Protein AF-A0A9W9KIM1-F1 (afdb_monomer)

Sequence (348 aa):
MFIWSLCKTERDKNPKSALEMIQFLCDGSPALRLVFYLLGKWRILEALDPALKSHQKVVIAVSSPTSAWFIELILRRALIGVESFHSALSGLSHEQRAQVTREFNDPGISRAAESQLAGRALRITSKWPLTILRCNVPDSHYAFRVWRQSTKASLQLAVNARGENIRELLLRELNKLQSRVDACYRSSEGQKILQEIHNFERRTRAEFAKLTDGRRKRQRLDSPKPASTNLAPRSKPKKFNIESSEGHVDEERNRCEDPDYTPENDHNEDEDSEQELEDSEEEDDEDRDDVDAFIGQMAFGDKMPWQLFVAEEQPSDQKREKMSLLTPDRKWEEKDLDTQEGRPNFFI

Structure (mmCIF, N/CA/C/O backbone):
data_AF-A0A9W9KIM1-F1
#
_entry.id   AF-A0A9W9KIM1-F1
#
loop_
_atom_site.group_PDB
_atom_site.id
_atom_site.type_symbol
_atom_site.label_atom_id
_atom_site.label_alt_id
_atom_site.label_comp_id
_atom_site.label_asym_id
_atom_site.label_entity_id
_atom_site.label_seq_id
_atom_site.pdbx_PDB_ins_code
_atom_site.Cartn_x
_atom_site.Cartn_y
_atom_site.Cartn_z
_atom_site.occupancy
_atom_site.B_iso_or_equiv
_atom_site.auth_seq_id
_atom_site.auth_comp_id
_atom_site.auth_asym_id
_atom_site.auth_atom_id
_atom_site.pdbx_PDB_model_num
ATOM 1 N N . MET A 1 1 ? -23.590 18.075 10.410 1.00 61.78 1 MET A N 1
ATOM 2 C CA . MET A 1 1 ? -24.676 18.233 9.419 1.00 61.78 1 MET A CA 1
ATOM 3 C C . MET A 1 1 ? -24.176 18.430 7.990 1.00 61.78 1 MET A C 1
ATOM 5 O O . MET A 1 1 ? -24.825 17.906 7.104 1.00 61.78 1 MET A O 1
ATOM 9 N N . PHE A 1 2 ? -23.038 19.097 7.749 1.00 79.81 2 PHE A N 1
ATOM 10 C CA . PHE A 1 2 ? -22.537 19.382 6.390 1.00 79.81 2 PHE A CA 1
ATOM 11 C C . PHE A 1 2 ? -22.409 18.160 5.452 1.00 79.81 2 PHE A C 1
ATOM 13 O O . PHE A 1 2 ? -2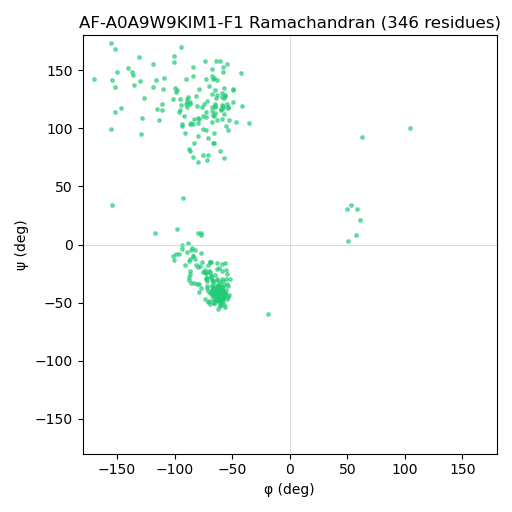2.848 18.212 4.311 1.00 79.81 2 PHE A O 1
ATOM 20 N N . ILE A 1 3 ? -21.881 17.028 5.928 1.00 77.62 3 ILE A N 1
ATOM 21 C CA . ILE A 1 3 ? -21.731 15.830 5.077 1.00 77.62 3 ILE A CA 1
ATOM 22 C C . ILE A 1 3 ? -23.077 15.217 4.707 1.00 77.62 3 ILE A C 1
ATOM 24 O O . ILE A 1 3 ? -23.282 14.859 3.556 1.00 77.62 3 ILE A O 1
ATOM 28 N N . TRP A 1 4 ? -24.026 15.161 5.646 1.00 83.50 4 TRP A N 1
ATOM 29 C CA . TRP A 1 4 ? -25.374 14.695 5.328 1.00 83.50 4 TRP A CA 1
ATOM 30 C C . TRP A 1 4 ? -26.015 15.558 4.237 1.00 83.50 4 TRP A C 1
ATOM 32 O O . TRP A 1 4 ? -26.575 15.021 3.292 1.00 83.50 4 TRP A O 1
ATOM 42 N N . SER A 1 5 ? -25.866 16.886 4.300 1.00 86.25 5 SER A N 1
ATOM 43 C CA . SER A 1 5 ? -26.389 17.757 3.241 1.00 86.25 5 SER A CA 1
ATOM 44 C C . SER A 1 5 ? -25.712 17.565 1.882 1.00 86.25 5 SER A C 1
ATOM 46 O O . SER A 1 5 ? -26.360 17.836 0.879 1.00 86.25 5 SER A O 1
ATOM 48 N N . LEU A 1 6 ? -24.455 17.109 1.845 1.00 84.75 6 LEU A N 1
ATOM 49 C CA . LEU A 1 6 ? -23.739 16.825 0.598 1.00 84.75 6 LEU A CA 1
ATOM 50 C C . LEU A 1 6 ? -24.100 15.461 0.001 1.00 84.75 6 LEU A C 1
ATOM 52 O O . LEU A 1 6 ? -24.104 15.319 -1.215 1.00 84.75 6 LEU A O 1
ATOM 56 N N . CYS A 1 7 ? -24.367 14.462 0.844 1.00 83.19 7 CYS A N 1
ATOM 57 C CA . CYS A 1 7 ? -24.551 13.077 0.406 1.00 83.19 7 CYS A CA 1
ATOM 58 C C . CYS A 1 7 ? -26.019 12.645 0.308 1.00 83.19 7 CYS A C 1
ATOM 60 O O . CYS A 1 7 ? -26.288 11.576 -0.231 1.00 83.19 7 CYS A O 1
ATOM 62 N N . LYS A 1 8 ? -26.962 13.416 0.861 1.00 88.94 8 LYS A N 1
ATOM 63 C CA . LYS A 1 8 ? -28.382 13.052 0.839 1.00 88.94 8 LYS A CA 1
ATOM 64 C C . LYS A 1 8 ? -28.960 13.098 -0.573 1.00 88.94 8 LYS A C 1
ATOM 66 O O . LYS A 1 8 ? -28.677 14.000 -1.359 1.00 88.94 8 LYS A O 1
ATOM 71 N N . THR A 1 9 ? -29.871 12.181 -0.829 1.00 89.25 9 THR A N 1
ATOM 72 C CA . THR A 1 9 ? -30.836 12.229 -1.921 1.00 89.25 9 THR A CA 1
ATOM 73 C C . THR A 1 9 ? -32.157 12.823 -1.428 1.00 89.25 9 THR A C 1
ATOM 75 O O . THR A 1 9 ? -32.380 12.999 -0.228 1.00 89.25 9 THR A O 1
ATOM 78 N N . GLU A 1 10 ? -33.077 13.118 -2.346 1.00 92.06 10 GLU A N 1
ATOM 79 C CA . GLU A 1 10 ? -34.422 13.605 -2.000 1.00 92.06 10 GLU A CA 1
ATOM 80 C C . GLU A 1 10 ? -35.237 12.600 -1.169 1.00 92.06 10 GLU A C 1
ATOM 82 O O . GLU A 1 10 ? -36.186 12.980 -0.485 1.00 92.06 10 GLU A O 1
ATOM 87 N N . ARG A 1 11 ? -34.860 11.315 -1.207 1.00 91.44 11 ARG A N 1
ATOM 88 C CA . ARG A 1 11 ? -35.546 10.230 -0.492 1.00 91.44 11 ARG A CA 1
ATOM 89 C C . ARG A 1 11 ? -35.041 10.046 0.938 1.00 91.44 11 ARG A C 1
ATOM 91 O O . ARG A 1 11 ? -35.704 9.379 1.734 1.00 91.44 11 ARG A O 1
ATOM 98 N N . ASP A 1 12 ? -33.899 10.638 1.277 1.00 90.81 12 ASP A N 1
ATOM 99 C CA . ASP A 1 12 ? -33.251 10.398 2.559 1.00 90.81 12 ASP A CA 1
ATOM 100 C C . ASP A 1 12 ? -33.870 11.235 3.675 1.00 90.81 12 ASP A C 1
ATOM 102 O O . ASP A 1 12 ? -33.984 12.464 3.612 1.00 90.81 12 ASP A O 1
ATOM 106 N N . LYS A 1 13 ? -34.249 10.552 4.756 1.00 92.56 13 LYS A N 1
ATOM 107 C CA . LYS A 1 13 ? -34.741 11.205 5.968 1.00 92.56 13 LYS A CA 1
ATOM 108 C C . LYS A 1 13 ? -33.575 11.868 6.695 1.00 92.56 13 LYS A C 1
ATOM 110 O O . LYS A 1 13 ? -32.475 11.327 6.760 1.00 92.56 13 LYS A O 1
ATOM 115 N N . ASN A 1 14 ? -33.830 13.039 7.275 1.00 92.50 14 ASN A N 1
ATOM 116 C CA . ASN A 1 14 ? -32.839 13.717 8.104 1.00 92.50 14 ASN A CA 1
ATOM 117 C C . ASN A 1 14 ? -32.553 12.874 9.361 1.00 92.50 14 ASN A C 1
ATOM 119 O O . ASN A 1 14 ? -33.497 12.638 10.124 1.00 92.50 14 ASN A O 1
ATOM 123 N N . PRO A 1 15 ? -31.306 12.418 9.584 1.00 91.38 15 PRO A N 1
ATOM 124 C CA . PRO A 1 15 ? -30.963 11.598 10.735 1.00 91.38 15 PRO A CA 1
ATOM 125 C C . PRO A 1 15 ? -31.166 12.397 12.022 1.00 91.38 15 PRO A C 1
ATOM 127 O O . PRO A 1 15 ? -30.629 13.492 12.199 1.00 91.38 15 PRO A O 1
ATOM 130 N N . LYS A 1 16 ? -31.950 11.833 12.936 1.00 93.75 16 LYS A N 1
ATOM 131 C CA . LYS A 1 16 ? -32.294 12.416 14.237 1.00 93.75 16 LYS A CA 1
ATOM 132 C C . LYS A 1 16 ? -31.321 12.006 15.336 1.00 93.75 16 LYS A C 1
ATOM 134 O O . LYS A 1 16 ? -31.279 12.649 16.381 1.00 93.75 16 LYS A O 1
ATOM 139 N N . SER A 1 17 ? -30.543 10.948 15.114 1.00 89.25 17 SER A N 1
ATOM 140 C CA . SER A 1 17 ? -29.580 10.416 16.077 1.00 89.25 17 SER A CA 1
ATOM 141 C C . SER A 1 17 ? -28.200 10.191 15.451 1.00 89.25 17 SER A C 1
ATOM 143 O O . SER A 1 17 ? -28.050 10.107 14.231 1.00 89.25 17 SER A O 1
ATOM 145 N N . ALA A 1 18 ? -27.169 10.081 16.295 1.00 82.88 18 ALA A N 1
ATOM 146 C CA . ALA A 1 18 ? -25.822 9.719 15.847 1.00 82.88 18 ALA A CA 1
ATOM 147 C C . ALA A 1 18 ? -25.794 8.323 15.205 1.00 82.88 18 ALA A C 1
ATOM 149 O O . ALA A 1 18 ? -25.071 8.115 14.236 1.00 82.88 18 ALA A O 1
ATOM 150 N N . LEU A 1 19 ? -26.622 7.399 15.704 1.00 86.12 19 LEU A N 1
ATOM 151 C CA . LEU A 1 19 ? -26.767 6.063 15.137 1.00 86.12 19 LEU A CA 1
ATOM 152 C C . LEU A 1 19 ? -27.357 6.117 13.725 1.00 86.12 19 LEU A C 1
ATOM 154 O O . LEU A 1 19 ? -26.776 5.534 12.819 1.00 86.12 19 LEU A O 1
ATOM 158 N N . GLU A 1 20 ? -28.446 6.866 13.524 1.00 90.44 20 GLU A N 1
ATOM 159 C CA . GLU A 1 20 ? -29.045 7.064 12.194 1.00 90.44 20 GLU A CA 1
ATOM 160 C C . GLU A 1 20 ? -28.059 7.733 11.227 1.00 90.44 20 GLU A C 1
ATOM 162 O O . GLU A 1 20 ? -27.994 7.375 10.056 1.00 90.44 20 GLU A O 1
ATOM 167 N N . MET A 1 21 ? -27.245 8.673 11.717 1.00 87.56 21 MET A N 1
ATOM 168 C CA . MET A 1 21 ? -26.191 9.301 10.918 1.00 87.56 21 MET A CA 1
ATOM 169 C C . MET A 1 21 ? -25.100 8.297 10.519 1.00 87.56 21 MET A C 1
ATOM 171 O O . MET A 1 21 ? -24.662 8.297 9.374 1.00 87.56 21 MET A O 1
ATOM 175 N N . ILE A 1 22 ? -24.648 7.445 11.444 1.00 86.94 22 ILE A N 1
ATOM 176 C CA . ILE A 1 22 ? -23.647 6.409 11.152 1.00 86.94 22 ILE A CA 1
ATOM 177 C C . ILE A 1 22 ? -24.216 5.384 10.171 1.00 86.94 22 ILE A C 1
ATOM 179 O O . ILE A 1 22 ? -23.523 5.038 9.220 1.00 86.94 22 ILE A O 1
ATOM 183 N N . GLN A 1 23 ? -25.462 4.943 10.363 1.00 89.56 23 GLN A N 1
ATOM 184 C CA . GLN A 1 23 ? -26.161 4.041 9.443 1.00 89.56 23 GLN A CA 1
ATOM 185 C C . GLN A 1 23 ? -26.200 4.635 8.037 1.00 89.56 23 GLN A C 1
ATOM 187 O O . GLN A 1 23 ? -25.653 4.036 7.119 1.00 89.56 23 GLN A O 1
ATOM 192 N N . PHE A 1 24 ? -26.687 5.872 7.902 1.00 89.75 24 PHE A N 1
ATOM 193 C CA . PHE A 1 24 ? -26.716 6.585 6.627 1.00 89.75 24 PHE A CA 1
ATOM 194 C C . PHE A 1 24 ? -25.334 6.648 5.950 1.00 89.75 24 PHE A C 1
ATOM 196 O O . PHE A 1 24 ? -25.199 6.370 4.761 1.00 89.75 24 PHE A O 1
ATOM 203 N N . LEU A 1 25 ? -24.282 6.973 6.709 1.00 86.69 25 LEU A N 1
ATOM 204 C CA . LEU A 1 25 ? -22.920 7.087 6.171 1.00 86.69 25 LEU A CA 1
ATOM 205 C C . LEU A 1 25 ? -22.289 5.720 5.842 1.00 86.69 25 LEU A C 1
ATOM 207 O O . LEU A 1 25 ? -21.399 5.647 4.994 1.00 86.69 25 LEU A O 1
ATOM 211 N N . CYS A 1 26 ? -22.739 4.640 6.483 1.00 88.56 26 CYS A N 1
ATOM 212 C CA . CYS A 1 26 ? -22.269 3.278 6.227 1.00 88.56 26 CYS A CA 1
ATOM 213 C C . CYS A 1 26 ? -23.033 2.580 5.095 1.00 88.56 26 CYS A C 1
ATOM 215 O O . CYS A 1 26 ? -22.443 1.754 4.395 1.00 88.56 26 CYS A O 1
ATOM 217 N N . ASP A 1 27 ? -24.309 2.904 4.882 1.00 87.69 27 ASP A N 1
ATOM 218 C CA . ASP A 1 27 ? -25.151 2.255 3.869 1.00 87.69 27 ASP A CA 1
ATOM 219 C C . ASP A 1 27 ? -24.542 2.401 2.468 1.00 87.69 27 ASP A C 1
ATOM 221 O O . ASP A 1 27 ? -24.383 1.413 1.743 1.00 87.69 27 ASP A O 1
ATOM 225 N N . GLY A 1 28 ? -24.061 3.605 2.143 1.00 82.38 28 GLY A N 1
ATOM 226 C CA . GLY A 1 28 ? -23.389 3.902 0.876 1.00 82.38 28 GLY A CA 1
ATOM 227 C C . GLY A 1 28 ? -21.935 3.422 0.768 1.00 82.38 28 GLY A C 1
ATOM 228 O O . GLY A 1 28 ? -21.350 3.517 -0.307 1.00 82.38 28 GLY A O 1
ATOM 229 N N . SER A 1 29 ? -21.325 2.908 1.844 1.00 88.81 29 SER A N 1
ATOM 230 C CA . SER A 1 29 ? -19.897 2.555 1.868 1.00 88.81 29 SER A CA 1
ATOM 231 C C . SER A 1 29 ? -19.661 1.126 2.374 1.00 88.81 29 SER A C 1
ATOM 233 O O . SER A 1 29 ? -19.536 0.893 3.582 1.00 88.81 29 SER A O 1
ATOM 235 N N . PRO A 1 30 ? -19.535 0.140 1.463 1.00 87.62 30 PRO A N 1
ATOM 236 C CA . PRO A 1 30 ? -19.152 -1.228 1.818 1.00 87.62 30 PRO A CA 1
ATOM 237 C C . PRO A 1 30 ? -17.842 -1.292 2.616 1.00 87.62 30 PRO A C 1
ATOM 239 O O . PRO A 1 30 ? -17.712 -2.107 3.527 1.00 87.62 30 PRO A O 1
ATOM 242 N N . ALA A 1 31 ? -16.894 -0.392 2.327 1.00 88.88 31 ALA A N 1
ATOM 243 C CA . ALA A 1 31 ? -15.621 -0.308 3.036 1.00 88.88 31 ALA A CA 1
ATOM 244 C C . ALA A 1 31 ? -15.804 0.059 4.518 1.00 88.88 31 ALA A C 1
ATOM 246 O O . ALA A 1 31 ? -15.217 -0.586 5.383 1.00 88.88 31 ALA A O 1
ATOM 247 N N . LEU A 1 32 ? -16.654 1.042 4.836 1.00 91.81 32 LEU A N 1
ATOM 248 C CA . LEU A 1 32 ? -16.939 1.401 6.230 1.00 91.81 32 LEU A CA 1
ATOM 249 C C . LEU A 1 32 ? -17.675 0.287 6.970 1.00 91.81 32 LEU A C 1
ATOM 251 O O . LEU A 1 32 ? -17.326 -0.018 8.111 1.00 91.81 32 LEU A O 1
ATOM 255 N N . ARG A 1 33 ? -18.647 -0.364 6.318 1.00 91.75 33 ARG A N 1
ATOM 256 C CA . ARG A 1 33 ? -19.323 -1.539 6.889 1.00 91.75 33 ARG A CA 1
ATOM 257 C C . ARG A 1 33 ? -18.324 -2.636 7.235 1.00 91.75 33 ARG A C 1
ATOM 259 O O . ARG A 1 33 ? -18.394 -3.201 8.325 1.00 91.75 33 ARG A O 1
ATOM 266 N N . LEU A 1 34 ? -17.364 -2.888 6.347 1.00 91.25 34 LEU A N 1
ATOM 267 C CA . LEU A 1 34 ? -16.293 -3.844 6.590 1.00 91.25 34 LEU A CA 1
ATOM 268 C C . LEU A 1 34 ? -15.397 -3.417 7.759 1.00 91.25 34 LEU A C 1
ATOM 270 O O . LEU A 1 34 ? -15.108 -4.246 8.615 1.00 91.25 34 LEU A O 1
ATOM 274 N N . VAL A 1 35 ? -15.013 -2.139 7.850 1.00 93.50 35 VAL A N 1
ATOM 275 C CA . VAL A 1 35 ? -14.238 -1.614 8.989 1.00 93.50 35 VAL A CA 1
ATOM 276 C C . VAL A 1 35 ? -14.972 -1.862 10.307 1.00 93.50 35 VAL A C 1
ATOM 278 O O . VAL A 1 35 ? -14.397 -2.466 11.210 1.00 93.50 35 VAL A O 1
ATOM 281 N N . PHE A 1 36 ? -16.245 -1.476 10.423 1.00 93.25 36 PHE A N 1
ATOM 282 C CA . PHE A 1 36 ? -17.021 -1.704 11.648 1.00 93.25 36 PHE A CA 1
ATOM 283 C C . PHE A 1 36 ? -17.190 -3.191 11.971 1.00 93.25 36 PHE A C 1
ATOM 285 O O . PHE A 1 36 ? -17.017 -3.592 13.123 1.00 93.25 36 PHE A O 1
ATOM 292 N N . TYR A 1 37 ? -17.468 -4.017 10.959 1.00 92.75 37 TYR A N 1
ATOM 293 C CA . TYR A 1 37 ? -17.537 -5.466 11.124 1.00 92.75 37 TYR A CA 1
ATOM 294 C C . TYR A 1 37 ? -16.222 -6.036 11.664 1.00 92.75 37 TYR A C 1
ATOM 296 O O . TYR A 1 37 ? -16.243 -6.837 12.595 1.00 92.75 37 TYR A O 1
ATOM 304 N N . LEU A 1 38 ? -15.075 -5.608 11.129 1.00 92.44 38 LEU A N 1
ATOM 305 C CA . LEU A 1 38 ? -13.764 -6.061 11.586 1.00 92.44 38 LEU A CA 1
ATOM 306 C C . LEU A 1 38 ? -13.457 -5.580 13.007 1.00 92.44 38 LEU A C 1
ATOM 308 O O . LEU A 1 38 ? -13.006 -6.381 13.820 1.00 92.44 38 LEU A O 1
ATOM 312 N N . LEU A 1 39 ? -13.756 -4.323 13.340 1.00 91.81 39 LEU A N 1
ATOM 313 C CA . LEU A 1 39 ? -13.573 -3.804 14.699 1.00 91.81 39 LEU A CA 1
ATOM 314 C C . LEU A 1 39 ? -14.358 -4.626 15.734 1.00 91.81 39 LEU A C 1
ATOM 316 O O . LEU A 1 39 ? -13.817 -4.955 16.789 1.00 91.81 39 LEU A O 1
ATOM 320 N N . GLY A 1 40 ? -15.600 -5.003 15.412 1.00 91.12 40 GLY A N 1
ATOM 321 C CA . GLY A 1 40 ? -16.424 -5.865 16.262 1.00 91.12 40 GLY A CA 1
ATOM 322 C C . GLY A 1 40 ? -15.934 -7.313 16.302 1.00 91.12 40 GLY A C 1
ATOM 323 O O . GLY A 1 40 ? -15.735 -7.871 17.377 1.00 91.12 40 GLY A O 1
ATOM 324 N N . LYS A 1 41 ? -15.675 -7.920 15.136 1.00 90.69 41 LYS A N 1
ATOM 325 C CA . LYS A 1 41 ? -15.219 -9.315 15.015 1.00 90.69 41 LYS A CA 1
ATOM 326 C C . LYS A 1 41 ? -13.929 -9.573 15.787 1.00 90.69 41 LYS A C 1
ATOM 328 O O . LYS A 1 41 ? -13.789 -10.624 16.406 1.00 90.69 41 LYS A O 1
ATOM 333 N N . TRP A 1 42 ? -12.996 -8.627 15.731 1.00 87.56 42 TRP A N 1
ATOM 334 C CA . TRP A 1 42 ? -11.710 -8.732 16.409 1.00 87.56 42 TRP A CA 1
ATOM 335 C C . TRP A 1 42 ? -11.741 -8.200 17.834 1.00 87.56 42 TRP A C 1
ATOM 337 O O . TRP A 1 42 ? -10.717 -8.268 18.491 1.00 87.56 42 TRP A O 1
ATOM 347 N N . ARG A 1 43 ? -12.894 -7.735 18.337 1.00 88.25 43 ARG A N 1
ATOM 348 C CA . ARG A 1 43 ? -13.045 -7.248 19.717 1.00 88.25 43 ARG A CA 1
ATOM 349 C C . ARG A 1 43 ? -12.102 -6.089 20.046 1.00 88.25 43 ARG A C 1
ATOM 351 O O . ARG A 1 43 ? -11.719 -5.887 21.192 1.00 88.25 43 ARG A O 1
ATOM 358 N N . ILE A 1 44 ? -11.778 -5.279 19.037 1.00 85.75 44 ILE A N 1
ATOM 359 C CA . ILE A 1 44 ? -10.847 -4.145 19.149 1.00 85.75 44 ILE A CA 1
ATOM 360 C C . ILE A 1 44 ? -11.351 -3.112 20.161 1.00 85.75 44 ILE A C 1
ATOM 362 O O . ILE A 1 44 ? -10.566 -2.429 20.812 1.00 85.75 44 ILE A O 1
ATOM 366 N N . LEU A 1 45 ? -12.675 -2.990 20.266 1.00 85.75 45 LEU A N 1
ATOM 367 C CA . LEU A 1 45 ? -13.353 -2.035 21.138 1.00 85.75 45 LEU A CA 1
ATOM 368 C C . LEU A 1 45 ? -13.715 -2.623 22.512 1.00 85.75 45 LEU A C 1
ATOM 370 O O . LEU A 1 45 ? -14.265 -1.902 23.342 1.00 85.75 45 LEU A O 1
ATOM 374 N N . GLU A 1 46 ? -13.464 -3.914 22.753 1.00 84.69 46 GLU A N 1
ATOM 375 C CA . GLU A 1 46 ? -13.735 -4.524 24.056 1.00 84.69 46 GLU A CA 1
ATOM 376 C C . GLU A 1 46 ? -12.698 -4.077 25.097 1.00 84.69 46 GLU A C 1
ATOM 378 O O . GLU A 1 46 ? -11.592 -3.629 24.777 1.00 84.69 46 GLU A O 1
ATOM 383 N N . ALA A 1 47 ? -13.071 -4.178 26.376 1.00 80.75 47 ALA A N 1
ATOM 384 C CA . ALA A 1 47 ? -12.151 -3.901 27.468 1.00 80.75 47 ALA A CA 1
ATOM 385 C C . ALA A 1 47 ? -10.918 -4.811 27.373 1.00 80.75 47 ALA A C 1
ATOM 387 O O . ALA A 1 47 ? -10.998 -5.949 26.911 1.00 80.75 47 ALA A O 1
ATOM 388 N N . LEU A 1 48 ? -9.777 -4.295 27.830 1.00 76.31 48 LEU A N 1
ATOM 389 C CA . LEU A 1 48 ? -8.513 -5.013 27.785 1.00 76.31 48 LEU A CA 1
ATOM 390 C C . LEU A 1 48 ? -8.638 -6.382 28.461 1.00 76.31 48 LEU A C 1
ATOM 392 O O . LEU A 1 48 ? -8.911 -6.452 29.659 1.00 76.31 48 LEU A O 1
ATOM 396 N N . ASP A 1 49 ? -8.375 -7.452 27.710 1.00 77.69 49 ASP A N 1
ATOM 397 C CA . ASP A 1 49 ? -8.219 -8.776 28.299 1.00 77.69 49 ASP A CA 1
ATOM 398 C C . ASP A 1 49 ? -6.971 -8.762 29.206 1.00 77.69 49 ASP A C 1
ATOM 400 O O . ASP A 1 49 ? -5.855 -8.531 28.713 1.00 77.69 49 ASP A O 1
ATOM 404 N N . PRO A 1 50 ? -7.113 -9.003 30.524 1.00 79.38 50 PRO A N 1
ATOM 405 C CA . PRO A 1 50 ? -5.986 -9.008 31.452 1.00 79.38 50 PRO A CA 1
ATOM 406 C C . PRO A 1 50 ? -4.904 -10.034 31.077 1.00 79.38 50 PRO A C 1
ATOM 408 O O . PRO A 1 50 ? -3.742 -9.849 31.449 1.00 79.38 50 PRO A O 1
ATOM 411 N N . ALA A 1 51 ? -5.239 -11.077 30.310 1.00 77.75 51 ALA A N 1
ATOM 412 C CA . ALA A 1 51 ? -4.270 -12.048 29.810 1.00 77.75 51 ALA A CA 1
ATOM 413 C C . ALA A 1 51 ? -3.360 -11.472 28.708 1.00 77.75 51 ALA A C 1
ATOM 415 O O . ALA A 1 51 ? -2.168 -11.786 28.664 1.00 77.75 51 ALA A O 1
ATOM 416 N N . LEU A 1 52 ? -3.892 -10.601 27.843 1.00 67.06 52 LEU A N 1
ATOM 417 C CA . LEU A 1 52 ? -3.175 -10.049 26.688 1.00 67.06 52 LEU A CA 1
ATOM 418 C C . LEU A 1 52 ? -2.295 -8.840 27.032 1.00 67.06 52 LEU A C 1
ATOM 420 O O . LEU A 1 52 ? -1.491 -8.431 26.199 1.00 67.06 52 LEU A O 1
ATOM 424 N N . LYS A 1 53 ? -2.401 -8.275 28.247 1.00 69.25 53 LYS A N 1
ATOM 425 C CA . LYS A 1 53 ? -1.558 -7.182 28.797 1.00 69.25 53 LYS A CA 1
ATOM 426 C C . LYS A 1 53 ? -1.389 -5.927 27.916 1.00 69.25 53 LYS A C 1
ATOM 428 O O . LYS A 1 53 ? -0.641 -5.028 28.288 1.00 69.25 53 LYS A O 1
ATOM 433 N N . SER A 1 54 ? -2.031 -5.850 26.754 1.00 66.12 54 SER A N 1
ATOM 434 C CA . SER A 1 54 ? -1.918 -4.758 25.791 1.00 66.12 54 SER A CA 1
ATOM 435 C C . SER A 1 54 ? -3.179 -4.651 24.940 1.00 66.12 54 SER A C 1
ATOM 437 O O . SER A 1 54 ? -3.789 -5.659 24.576 1.00 66.12 54 SER A O 1
ATOM 439 N N . HIS A 1 55 ? -3.586 -3.415 24.654 1.00 66.75 55 HIS A N 1
ATOM 440 C CA . HIS A 1 55 ? -4.728 -3.144 23.789 1.00 66.75 55 HIS A CA 1
ATOM 441 C C . HIS A 1 55 ? -4.426 -3.585 22.358 1.00 66.75 55 HIS A C 1
ATOM 443 O O . HIS A 1 55 ? -3.310 -3.410 21.861 1.00 66.75 55 HIS A O 1
ATOM 449 N N . GLN A 1 56 ? -5.439 -4.122 21.682 1.00 76.44 56 GLN A N 1
ATOM 450 C CA . GLN A 1 56 ? -5.332 -4.443 20.268 1.00 76.44 56 GLN A CA 1
ATOM 451 C C . GLN A 1 56 ? -5.326 -3.147 19.458 1.00 76.44 56 GLN A C 1
ATOM 453 O O . GLN A 1 56 ? -6.218 -2.307 19.570 1.00 76.44 56 GLN A O 1
ATOM 458 N N . LYS A 1 57 ? -4.270 -2.972 18.665 1.00 81.56 57 LYS A N 1
ATOM 459 C CA . LYS A 1 57 ? -4.047 -1.783 17.845 1.00 81.56 57 LYS A CA 1
ATOM 460 C C . LYS A 1 57 ? -4.510 -2.090 16.424 1.00 81.56 57 LYS A C 1
ATOM 462 O O . LYS A 1 57 ? -4.149 -3.134 15.883 1.00 81.56 57 LYS A O 1
ATOM 467 N N . VAL A 1 58 ? -5.277 -1.190 15.813 1.00 87.38 58 VAL A N 1
ATOM 468 C CA . VAL A 1 58 ? -5.703 -1.320 14.412 1.00 87.38 58 VAL A CA 1
ATOM 469 C C . VAL A 1 58 ? -5.120 -0.195 13.585 1.00 87.38 58 VAL A C 1
ATOM 471 O O . VAL A 1 58 ? -5.028 0.948 14.029 1.00 87.38 58 VAL A O 1
ATOM 474 N N . VAL A 1 59 ? -4.733 -0.560 12.371 1.00 89.06 59 VAL A N 1
ATOM 475 C CA . VAL A 1 59 ? -4.196 0.327 11.350 1.00 89.06 59 VAL A CA 1
ATOM 476 C C . VAL A 1 59 ? -5.038 0.116 10.107 1.00 89.06 59 VAL A C 1
ATOM 478 O O . VAL A 1 59 ? -5.232 -1.030 9.694 1.00 89.06 59 VAL A O 1
ATOM 481 N N . ILE A 1 60 ? -5.593 1.196 9.563 1.00 90.50 60 ILE A N 1
ATOM 482 C CA . ILE A 1 60 ? -6.489 1.139 8.408 1.00 90.50 60 ILE A CA 1
ATOM 483 C C . ILE A 1 60 ? -5.803 1.819 7.233 1.00 90.50 60 ILE A C 1
ATOM 485 O O . ILE A 1 60 ? -5.747 3.048 7.178 1.00 90.50 60 ILE A O 1
ATOM 489 N N . ALA A 1 61 ? -5.369 0.991 6.284 1.00 88.44 61 ALA A N 1
ATOM 490 C CA . ALA A 1 61 ? -4.666 1.445 5.097 1.00 88.44 61 ALA A CA 1
ATOM 491 C C . ALA A 1 61 ? -5.621 1.788 3.983 1.00 88.44 61 ALA A C 1
ATOM 493 O O . ALA A 1 61 ? -6.449 0.969 3.581 1.00 88.44 61 ALA A O 1
ATOM 494 N N . VAL A 1 62 ? -5.470 2.997 3.459 1.00 89.56 62 VAL A N 1
ATOM 495 C CA . VAL A 1 62 ? -6.255 3.489 2.335 1.00 89.56 62 VAL A CA 1
ATOM 496 C C . VAL A 1 62 ? -5.361 4.219 1.351 1.00 89.56 62 VAL A C 1
ATOM 498 O O . VAL A 1 62 ? -4.374 4.846 1.719 1.00 89.56 62 VAL A O 1
ATOM 501 N N . SER A 1 63 ? -5.723 4.139 0.074 1.00 84.38 63 SER A N 1
ATOM 502 C CA . SER A 1 63 ? -4.928 4.686 -1.025 1.00 84.38 63 SER A CA 1
ATOM 503 C C . SER A 1 63 ? -5.020 6.204 -1.167 1.00 84.38 63 SER A C 1
ATOM 505 O O . SER A 1 63 ? -4.214 6.781 -1.888 1.00 84.38 63 SER A O 1
ATOM 507 N N . SER A 1 64 ? -6.003 6.855 -0.532 1.00 86.62 64 SER A N 1
ATOM 508 C CA . SER A 1 64 ? -6.211 8.296 -0.669 1.00 86.62 64 SER A CA 1
ATOM 509 C C . SER A 1 64 ? -6.347 9.000 0.689 1.00 86.62 64 SER A C 1
ATOM 511 O O . SER A 1 64 ? -7.036 8.487 1.581 1.00 86.62 64 SER A O 1
ATOM 513 N N . PRO A 1 65 ? -5.765 10.205 0.848 1.00 88.12 65 PRO A N 1
ATOM 514 C CA . PRO A 1 65 ? -5.942 11.017 2.053 1.00 88.12 65 PRO A CA 1
ATOM 515 C C . PRO A 1 65 ? -7.412 11.350 2.336 1.00 88.12 65 PRO A C 1
ATOM 517 O O . PRO A 1 65 ? -7.842 11.329 3.486 1.00 88.12 65 PRO A O 1
ATOM 520 N N . THR A 1 66 ? -8.208 11.591 1.290 1.00 88.25 66 THR A N 1
ATOM 521 C CA . THR A 1 66 ? -9.643 11.884 1.414 1.00 88.25 66 THR A CA 1
ATOM 522 C C . THR A 1 66 ? -10.403 10.719 2.041 1.00 88.25 66 THR A C 1
ATOM 524 O O . THR A 1 66 ? -11.225 10.928 2.933 1.00 88.25 66 THR A O 1
ATOM 527 N N . SER A 1 67 ? -10.105 9.482 1.629 1.00 89.31 67 SER A N 1
ATOM 528 C CA . SER A 1 67 ? -10.687 8.285 2.242 1.00 89.31 67 SER A CA 1
ATOM 529 C C . SER A 1 67 ? -10.261 8.139 3.703 1.00 89.31 67 SER A C 1
ATOM 531 O O . SER A 1 67 ? -11.104 7.819 4.539 1.00 89.31 67 SER A O 1
ATOM 533 N N . ALA A 1 68 ? -8.989 8.409 4.027 1.00 90.81 68 ALA A N 1
ATOM 534 C CA . ALA A 1 68 ? -8.480 8.328 5.400 1.00 90.81 68 ALA A CA 1
ATOM 535 C C . ALA A 1 68 ? -9.205 9.319 6.314 1.00 90.81 68 ALA A C 1
ATOM 537 O O . ALA A 1 68 ? -9.727 8.937 7.360 1.00 90.81 68 ALA A O 1
ATOM 538 N N . TRP A 1 69 ? -9.303 10.573 5.871 1.00 90.12 69 TRP A N 1
ATOM 539 C CA . TRP A 1 69 ? -10.017 11.632 6.575 1.00 90.12 69 TRP A CA 1
ATOM 540 C C . TRP A 1 69 ? -11.503 11.307 6.753 1.00 90.12 69 TRP A C 1
ATOM 542 O O . TRP A 1 69 ? -12.062 11.498 7.834 1.00 90.12 69 TRP A O 1
ATOM 552 N N . PHE A 1 70 ? -12.152 10.776 5.713 1.00 90.38 70 PHE A N 1
ATOM 553 C CA . PHE A 1 70 ? -13.555 10.385 5.791 1.00 90.38 70 PHE A CA 1
ATOM 554 C C . PHE A 1 70 ? -13.767 9.270 6.822 1.00 90.38 70 PHE A C 1
ATOM 556 O O . PHE A 1 70 ? -14.618 9.408 7.698 1.00 90.38 70 PHE A O 1
ATOM 563 N N . ILE A 1 71 ? -12.958 8.206 6.787 1.00 92.56 71 ILE A N 1
ATOM 564 C CA . ILE A 1 71 ? -13.016 7.115 7.772 1.00 92.56 71 ILE A CA 1
ATOM 565 C C . ILE A 1 71 ? -12.758 7.642 9.186 1.00 92.56 71 ILE A C 1
ATOM 567 O O . ILE A 1 71 ? -13.520 7.323 10.101 1.00 92.56 71 ILE A O 1
ATOM 571 N N . GLU A 1 72 ? -11.730 8.478 9.364 1.00 91.62 72 GLU A N 1
ATOM 572 C CA . GLU A 1 72 ? -11.404 9.108 10.645 1.00 91.62 72 GLU A CA 1
ATOM 573 C C . GLU A 1 72 ? -12.613 9.852 11.215 1.00 91.62 72 GLU A C 1
ATOM 575 O O . GLU A 1 72 ? -12.980 9.685 12.380 1.00 91.62 72 GLU A O 1
ATOM 580 N N . LEU A 1 73 ? -13.271 10.645 10.374 1.00 89.81 73 LEU A N 1
ATOM 581 C CA . LEU A 1 73 ? -14.436 11.414 10.762 1.00 89.81 73 LEU A CA 1
ATOM 582 C C . LEU A 1 73 ? -15.601 10.517 11.195 1.00 89.81 73 LEU A C 1
ATOM 584 O O . LEU A 1 73 ? -16.209 10.791 12.230 1.00 89.81 73 LEU A O 1
ATOM 588 N N . ILE A 1 74 ? -15.913 9.458 10.441 1.00 91.06 74 ILE A N 1
ATOM 589 C CA . ILE A 1 74 ? -17.003 8.530 10.785 1.00 91.06 74 ILE A CA 1
ATOM 590 C C . ILE A 1 74 ? -16.713 7.803 12.098 1.00 91.06 74 ILE A C 1
ATOM 592 O O . ILE A 1 74 ? -17.564 7.771 12.988 1.00 91.06 74 ILE A O 1
ATOM 596 N N . LEU A 1 75 ? -15.504 7.270 12.259 1.00 91.94 75 LEU A N 1
ATOM 597 C CA . LEU A 1 75 ? -15.099 6.563 13.472 1.00 91.94 75 LEU A CA 1
ATOM 598 C C . LEU A 1 75 ? -15.110 7.488 14.697 1.00 91.94 75 LEU A C 1
ATOM 600 O O . LEU A 1 75 ? -15.649 7.111 15.736 1.00 91.94 75 LEU A O 1
ATOM 604 N N . ARG A 1 76 ? -14.646 8.739 14.573 1.00 88.00 76 ARG A N 1
ATOM 605 C CA . ARG A 1 76 ? -14.762 9.732 15.657 1.00 88.00 76 ARG A CA 1
ATOM 606 C C . ARG A 1 76 ? -16.211 10.039 16.021 1.00 88.00 76 ARG A C 1
ATOM 608 O O . ARG A 1 76 ? -16.516 10.247 17.193 1.00 88.00 76 ARG A O 1
ATOM 615 N N . ARG A 1 77 ? -17.128 10.054 15.046 1.00 85.38 77 ARG A N 1
ATOM 616 C CA . ARG A 1 77 ? -18.572 10.199 15.312 1.00 85.38 77 ARG A CA 1
ATOM 617 C C . ARG A 1 77 ? -19.165 8.980 16.008 1.00 85.38 77 ARG A C 1
ATOM 619 O O . ARG A 1 77 ? -20.100 9.147 16.784 1.00 85.38 77 ARG A O 1
ATOM 626 N N . ALA A 1 78 ? -18.582 7.805 15.800 1.00 86.56 78 ALA A N 1
ATOM 627 C CA . ALA A 1 78 ? -18.859 6.597 16.570 1.00 86.56 78 ALA A CA 1
ATOM 628 C C . ALA A 1 78 ? -18.134 6.558 17.932 1.00 86.56 78 ALA A C 1
ATOM 630 O O . ALA A 1 78 ? -18.143 5.522 18.589 1.00 86.56 78 ALA A O 1
ATOM 631 N N . LEU A 1 79 ? -17.518 7.670 18.365 1.00 88.12 79 LEU A N 1
ATOM 632 C CA . LEU A 1 79 ? -16.729 7.788 19.601 1.00 88.12 79 LEU A CA 1
ATOM 633 C C . LEU A 1 79 ? -15.505 6.863 19.645 1.00 88.12 79 LEU A C 1
ATOM 635 O O . LEU A 1 79 ? -14.960 6.584 20.711 1.00 88.12 79 LEU A O 1
ATOM 639 N N . ILE A 1 80 ? -15.042 6.418 18.479 1.00 89.06 80 ILE A N 1
ATOM 640 C CA . ILE A 1 80 ? -13.826 5.631 18.341 1.00 89.06 80 ILE A CA 1
ATOM 641 C C . ILE A 1 80 ? -12.677 6.603 18.131 1.00 89.06 80 ILE A C 1
ATOM 643 O O . ILE A 1 80 ? -12.653 7.402 17.192 1.00 89.06 80 ILE A O 1
ATOM 647 N N . GLY A 1 81 ? -11.708 6.532 19.032 1.00 87.00 81 GLY A N 1
ATOM 648 C CA . GLY A 1 81 ? -10.496 7.306 18.913 1.00 87.00 81 GLY A CA 1
ATOM 649 C C . GLY A 1 81 ? -9.677 6.862 17.702 1.00 87.00 81 GLY A C 1
ATOM 650 O O . GLY A 1 81 ? -9.066 5.797 17.743 1.00 87.00 81 GLY A O 1
ATOM 651 N N . VAL A 1 82 ? -9.587 7.710 16.677 1.00 89.94 82 VAL A N 1
ATOM 652 C CA . VAL A 1 82 ? -8.757 7.493 15.482 1.00 89.94 82 VAL A CA 1
ATOM 653 C C . VAL A 1 82 ? -8.089 8.792 15.013 1.00 89.94 82 VAL A C 1
ATOM 655 O O . VAL A 1 82 ? -8.593 9.892 15.263 1.00 89.94 82 VAL A O 1
ATOM 658 N N . GLU A 1 83 ? -6.933 8.656 14.369 1.00 87.94 83 GLU A N 1
ATOM 659 C CA . GLU A 1 83 ? -6.155 9.727 13.740 1.00 87.94 83 GLU A CA 1
ATOM 660 C C . GLU A 1 83 ? -5.684 9.265 12.366 1.00 87.94 83 GLU A C 1
ATOM 662 O O . GLU A 1 83 ? -5.251 8.120 12.221 1.00 87.94 83 GLU A O 1
ATOM 667 N N . SER A 1 84 ? -5.783 10.143 11.368 1.00 88.50 84 SER A N 1
ATOM 668 C CA . SER A 1 84 ? -5.160 9.920 10.069 1.00 88.50 84 SER A CA 1
ATOM 669 C C . SER A 1 84 ? -3.702 10.368 10.096 1.00 88.50 84 SER A C 1
ATOM 671 O O . SER A 1 84 ? -3.326 11.348 10.740 1.00 88.50 84 SER A O 1
ATOM 673 N N . PHE A 1 85 ? -2.867 9.638 9.368 1.00 84.19 85 PHE A N 1
ATOM 674 C CA . PHE A 1 85 ? -1.456 9.946 9.214 1.00 84.19 85 PHE A CA 1
ATOM 675 C C . PHE A 1 85 ? -1.135 9.952 7.722 1.00 84.19 85 PHE A C 1
ATOM 677 O O . PHE A 1 85 ? -1.136 8.901 7.086 1.00 84.19 85 PHE A O 1
ATOM 684 N N . HIS A 1 86 ? -0.891 11.131 7.149 1.00 80.81 86 HIS A N 1
ATOM 685 C CA . HIS A 1 86 ? -0.519 11.257 5.741 1.00 80.81 86 HIS A CA 1
ATOM 686 C C . HIS A 1 86 ? 0.627 12.255 5.547 1.00 80.81 86 HIS A C 1
ATOM 688 O O . HIS A 1 86 ? 0.733 13.251 6.265 1.00 80.81 86 HIS A O 1
ATOM 694 N N . SER A 1 87 ? 1.496 11.986 4.567 1.00 73.44 87 SER A N 1
ATOM 695 C CA . SER A 1 87 ? 2.671 12.817 4.245 1.00 73.44 87 SER A CA 1
ATOM 696 C C . SER A 1 87 ? 2.276 14.240 3.850 1.00 73.44 87 SER A C 1
ATOM 698 O O . SER A 1 87 ? 2.926 15.203 4.246 1.00 73.44 87 SER A O 1
ATOM 700 N N . ALA A 1 88 ? 1.159 14.364 3.131 1.00 68.19 88 ALA A N 1
ATOM 701 C CA . ALA A 1 88 ? 0.632 15.629 2.634 1.00 68.19 88 ALA A CA 1
ATOM 702 C C . ALA A 1 88 ? -0.089 16.493 3.691 1.00 68.19 88 ALA A C 1
ATOM 704 O O . ALA A 1 88 ? -0.687 17.501 3.317 1.00 68.19 88 ALA A O 1
ATOM 705 N N . LEU A 1 89 ? -0.064 16.152 4.994 1.00 64.00 89 LEU A N 1
ATOM 706 C CA . LEU A 1 89 ? -0.421 17.115 6.047 1.00 64.00 89 LEU A CA 1
ATOM 707 C C . LEU A 1 89 ? 0.728 18.115 6.127 1.00 64.00 89 LEU A C 1
ATOM 709 O O . LEU A 1 89 ? 1.522 18.112 7.063 1.00 64.00 89 LEU A O 1
ATOM 713 N N . SER A 1 90 ? 0.811 18.974 5.117 1.00 50.97 90 SER A N 1
ATOM 714 C CA . SER A 1 90 ? 1.741 20.096 5.009 1.00 50.97 90 SER A CA 1
ATOM 715 C C . SER A 1 90 ? 1.632 21.057 6.198 1.00 50.97 90 SER A C 1
ATOM 717 O O . SER A 1 90 ? 2.543 21.842 6.437 1.00 50.97 90 SER A O 1
ATOM 719 N N . GLY A 1 91 ? 0.548 20.963 6.975 1.00 63.34 91 GLY A N 1
ATOM 720 C CA . GLY A 1 91 ? 0.352 21.699 8.219 1.00 63.34 91 GLY A CA 1
ATOM 721 C C . GLY A 1 91 ? 0.924 21.042 9.479 1.00 63.34 91 GLY A C 1
ATOM 722 O O . GLY A 1 91 ? 0.985 21.721 10.500 1.00 63.34 91 GLY A O 1
ATOM 723 N N . LEU A 1 92 ? 1.334 19.765 9.449 1.00 73.06 92 LEU A N 1
ATOM 724 C CA . LEU A 1 92 ? 1.963 19.142 10.615 1.00 73.06 92 LEU A CA 1
ATOM 725 C C . LEU A 1 92 ? 3.478 19.344 10.583 1.00 73.06 92 LEU A C 1
ATOM 727 O O . LEU A 1 92 ? 4.159 18.949 9.630 1.00 73.06 92 LEU A O 1
ATOM 731 N N . SER A 1 93 ? 4.027 19.911 11.654 1.00 82.69 93 SER A N 1
ATOM 732 C CA . SER A 1 93 ? 5.474 19.962 11.841 1.00 82.69 93 SER A CA 1
ATOM 733 C C . SER A 1 93 ? 6.041 18.544 11.987 1.00 82.69 93 SER A C 1
ATOM 735 O O . SER A 1 93 ? 5.342 17.592 12.354 1.00 82.69 93 SER A O 1
ATOM 737 N N . HIS A 1 94 ? 7.338 18.384 11.717 1.00 82.00 94 HIS A N 1
ATOM 738 C CA . HIS A 1 94 ? 8.033 17.118 11.966 1.00 82.00 94 HIS A CA 1
ATOM 739 C C . HIS A 1 94 ? 7.855 16.649 13.423 1.00 82.00 94 HIS A C 1
ATOM 741 O O . HIS A 1 94 ? 7.682 15.459 13.685 1.00 82.00 94 HIS A O 1
ATOM 747 N N . GLU A 1 95 ? 7.814 17.591 14.369 1.00 84.75 95 GLU A N 1
ATOM 748 C CA . GLU A 1 95 ? 7.583 17.314 15.786 1.00 84.75 95 GLU A CA 1
ATOM 749 C C . GLU A 1 95 ? 6.193 16.737 16.049 1.00 84.75 95 GLU A C 1
ATOM 751 O O . GLU A 1 95 ? 6.080 15.780 16.808 1.00 84.75 95 GLU A O 1
ATOM 756 N N . GLN A 1 96 ? 5.151 17.248 15.390 1.00 82.31 96 GLN A N 1
ATOM 757 C CA . GLN A 1 96 ? 3.792 16.726 15.545 1.00 82.31 96 GLN A CA 1
ATOM 758 C C . GLN A 1 96 ? 3.655 15.316 14.969 1.00 82.31 96 GLN A C 1
ATOM 760 O O . GLN A 1 96 ? 3.052 14.454 15.603 1.00 82.31 96 GLN A O 1
ATOM 765 N N . ARG A 1 97 ? 4.277 15.028 13.818 1.00 79.62 97 ARG A N 1
ATOM 766 C CA . ARG A 1 97 ? 4.329 13.652 13.288 1.00 79.62 97 ARG A CA 1
ATOM 767 C C . ARG A 1 97 ? 5.052 12.705 14.246 1.00 79.62 97 ARG A C 1
ATOM 769 O O . ARG A 1 97 ? 4.587 11.589 14.489 1.00 79.62 97 ARG A O 1
ATOM 776 N N . ALA A 1 98 ? 6.169 13.155 14.815 1.00 81.62 98 ALA A N 1
ATOM 777 C CA . ALA A 1 98 ? 6.907 12.399 15.820 1.00 81.62 98 ALA A CA 1
ATOM 778 C C . ALA A 1 98 ? 6.112 12.236 17.125 1.00 81.62 98 ALA A C 1
ATOM 780 O O . ALA A 1 98 ? 6.274 11.226 17.805 1.00 81.62 98 ALA A O 1
ATOM 781 N N . GLN A 1 99 ? 5.270 13.208 17.476 1.00 80.94 99 GLN A N 1
ATOM 782 C CA . GLN A 1 99 ? 4.389 13.158 18.637 1.00 80.94 99 GLN A CA 1
ATOM 783 C C . GLN A 1 99 ? 3.279 12.128 18.434 1.00 80.94 99 GLN A C 1
ATOM 785 O O . GLN A 1 99 ? 3.187 11.217 19.243 1.00 80.94 99 GLN A O 1
ATOM 790 N N . VAL A 1 100 ? 2.546 12.171 17.316 1.00 78.50 100 VAL A N 1
ATOM 791 C CA . VAL A 1 100 ? 1.535 11.152 16.964 1.00 78.50 100 VAL A CA 1
ATOM 792 C C . VAL A 1 100 ? 2.161 9.755 16.944 1.00 78.50 100 VAL A C 1
ATOM 794 O O . VAL A 1 100 ? 1.613 8.799 17.484 1.00 78.50 100 VAL A O 1
ATOM 797 N N . THR A 1 101 ? 3.373 9.629 16.397 1.00 76.44 101 THR A N 1
ATOM 798 C CA . THR A 1 101 ? 4.112 8.355 16.396 1.00 76.44 101 THR A CA 1
ATOM 799 C C . THR A 1 101 ? 4.521 7.911 17.805 1.00 76.44 101 THR A C 1
ATOM 801 O O . THR A 1 101 ? 4.526 6.716 18.099 1.00 76.44 101 THR A O 1
ATOM 804 N N . ARG A 1 102 ? 4.896 8.836 18.692 1.00 74.75 102 ARG A N 1
ATOM 805 C CA . ARG A 1 102 ? 5.218 8.519 20.091 1.00 74.75 102 ARG A CA 1
ATOM 806 C C . ARG A 1 102 ? 3.972 8.121 20.866 1.00 74.75 102 ARG A C 1
ATOM 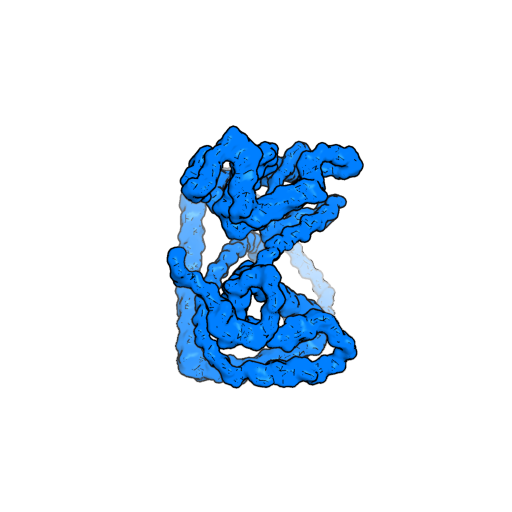808 O O . ARG A 1 102 ? 3.979 7.060 21.474 1.00 74.75 102 ARG A O 1
ATOM 815 N N . GLU A 1 103 ? 2.908 8.907 20.763 1.00 72.81 103 GLU A N 1
ATOM 816 C CA . GLU A 1 103 ? 1.594 8.629 21.349 1.00 72.81 103 GLU A CA 1
ATOM 817 C C . GLU A 1 103 ? 1.013 7.315 20.836 1.00 72.81 103 GLU A C 1
ATOM 819 O O . GLU A 1 103 ? 0.315 6.629 21.570 1.00 72.81 103 GLU A O 1
ATOM 824 N N . PHE A 1 104 ? 1.346 6.911 19.606 1.00 71.44 104 PHE A N 1
ATOM 825 C CA . PHE A 1 104 ? 1.009 5.584 19.125 1.00 71.44 104 PHE A CA 1
ATOM 826 C C . PHE A 1 104 ? 1.739 4.465 19.869 1.00 71.44 104 PHE A C 1
ATOM 828 O O . PHE A 1 104 ? 1.159 3.428 20.209 1.00 71.44 104 PHE A O 1
ATOM 835 N N . ASN A 1 105 ? 3.055 4.610 19.976 1.00 69.44 105 ASN A N 1
ATOM 836 C CA . ASN A 1 105 ? 3.936 3.550 20.442 1.00 69.44 105 ASN A CA 1
ATOM 837 C C . ASN A 1 105 ? 4.015 3.490 21.969 1.00 69.44 105 ASN A C 1
ATOM 839 O O . ASN A 1 105 ? 4.546 2.512 22.496 1.00 69.44 105 ASN A O 1
ATOM 843 N N . ASP A 1 106 ? 3.469 4.487 22.665 1.00 66.81 106 ASP A N 1
ATOM 844 C CA . ASP A 1 106 ? 3.312 4.466 24.108 1.00 66.81 106 ASP A CA 1
ATOM 845 C C . ASP A 1 106 ? 2.501 3.214 24.516 1.00 66.81 106 ASP A C 1
ATOM 847 O O . ASP A 1 106 ? 1.450 2.918 23.936 1.00 66.81 106 ASP A O 1
ATOM 851 N N . PRO A 1 107 ? 2.976 2.395 25.468 1.00 57.19 107 PRO A N 1
ATOM 852 C CA . PRO A 1 107 ? 2.186 1.287 26.000 1.00 57.19 107 PRO A CA 1
ATOM 853 C C . PRO A 1 107 ? 0.856 1.737 26.636 1.00 57.19 107 PRO A C 1
ATOM 855 O O . PRO A 1 107 ? -0.024 0.893 26.806 1.00 57.19 107 PRO A O 1
ATOM 858 N N . GLY A 1 108 ? 0.691 3.029 26.959 1.00 49.94 108 GLY A N 1
ATOM 859 C CA . GLY A 1 108 ? -0.526 3.586 27.555 1.00 49.94 108 GLY A CA 1
ATOM 860 C C . GLY A 1 108 ? -1.639 4.019 26.586 1.00 49.94 108 GLY A C 1
ATOM 861 O O . GLY A 1 108 ? -2.796 4.039 26.998 1.00 49.94 108 GLY A O 1
ATOM 862 N N . ILE A 1 109 ? -1.345 4.373 25.325 1.00 46.78 109 ILE A N 1
ATOM 863 C CA . ILE A 1 109 ? -2.313 4.915 24.337 1.00 46.78 109 ILE A CA 1
ATOM 864 C C . ILE A 1 109 ? -1.855 4.496 22.922 1.00 46.78 109 ILE A C 1
ATOM 866 O O . ILE A 1 109 ? -0.679 4.251 22.709 1.00 46.78 109 ILE A O 1
ATOM 870 N N . SER A 1 110 ? -2.753 4.280 21.949 1.00 39.53 110 SER A N 1
ATOM 871 C CA . SER A 1 110 ? -2.391 3.555 20.716 1.00 39.53 110 SER A CA 1
ATOM 872 C C . SER A 1 110 ? -3.184 3.911 19.437 1.00 39.53 110 SER A C 1
ATOM 874 O O . SER A 1 110 ? -4.340 3.505 19.339 1.00 39.53 110 SER A O 1
ATOM 876 N N . ARG A 1 111 ? -2.551 4.510 18.403 1.00 52.56 111 ARG A N 1
ATOM 877 C CA . ARG A 1 111 ? -2.919 4.519 16.948 1.00 52.56 111 ARG A CA 1
ATOM 878 C C . ARG A 1 111 ? -1.762 4.538 15.886 1.00 52.56 111 ARG A C 1
ATOM 880 O O . ARG A 1 111 ? -1.017 5.505 15.869 1.00 52.56 111 ARG A O 1
ATOM 887 N N . ALA A 1 112 ? -1.582 3.528 15.004 1.00 43.00 112 ALA A N 1
ATOM 888 C CA . ALA A 1 112 ? -0.415 3.409 14.070 1.00 43.00 112 ALA A CA 1
ATOM 889 C C . ALA A 1 112 ? -0.691 3.849 12.637 1.00 43.00 112 ALA A C 1
ATOM 891 O O . ALA A 1 112 ? -1.824 3.725 12.189 1.00 43.00 112 ALA A O 1
ATOM 892 N N . ALA A 1 113 ? 0.399 4.105 11.889 1.00 41.34 113 ALA A N 1
ATOM 893 C CA . ALA A 1 113 ? 0.490 4.130 10.418 1.00 41.34 113 ALA A CA 1
ATOM 894 C C . ALA A 1 113 ? 1.938 3.845 9.905 1.00 41.34 113 ALA A C 1
ATOM 896 O O . ALA A 1 113 ? 2.865 3.871 10.712 1.00 41.34 113 ALA A O 1
ATOM 897 N N . GLU A 1 114 ? 2.290 3.677 8.612 1.00 45.12 114 GLU A N 1
ATOM 898 C CA . GLU A 1 114 ? 1.753 2.854 7.507 1.00 45.12 114 GLU A CA 1
ATOM 899 C C . GLU A 1 114 ? 2.836 2.467 6.450 1.00 45.12 114 GLU A C 1
ATOM 901 O O . GLU A 1 114 ? 3.959 2.959 6.464 1.00 45.12 114 GLU A O 1
ATOM 906 N N . SER A 1 115 ? 2.476 1.527 5.564 1.00 35.69 115 SER A N 1
ATOM 907 C CA . SER A 1 115 ? 2.953 1.159 4.207 1.00 35.69 115 SER A CA 1
ATOM 908 C C . SER A 1 115 ? 4.416 0.759 3.912 1.00 35.69 115 SER A C 1
ATOM 910 O O . SER A 1 115 ? 4.751 0.446 2.779 1.00 35.69 115 SER A O 1
ATOM 912 N N . GLN A 1 116 ? 5.245 0.574 4.936 1.00 51.06 116 GLN A N 1
ATOM 913 C CA . GLN A 1 116 ? 5.927 -0.722 5.149 1.00 51.06 116 GLN A CA 1
ATOM 914 C C . GLN A 1 116 ? 5.150 -1.547 6.196 1.00 51.06 116 GLN A C 1
ATOM 916 O O . GLN A 1 116 ? 5.643 -2.518 6.743 1.00 51.06 116 GLN A O 1
ATOM 921 N N . LEU A 1 117 ? 3.930 -1.106 6.496 1.00 47.19 117 LEU A N 1
ATOM 922 C CA . LEU A 1 117 ? 2.930 -1.528 7.474 1.00 47.19 117 LEU A CA 1
ATOM 923 C C . LEU A 1 117 ? 3.071 -2.925 8.056 1.00 47.19 117 LEU A C 1
ATOM 925 O O . LEU A 1 117 ? 3.238 -3.059 9.261 1.00 47.19 117 LEU A O 1
ATOM 929 N N . ALA A 1 118 ? 3.031 -3.944 7.200 1.00 48.94 118 ALA A N 1
ATOM 930 C CA . ALA A 1 118 ? 3.203 -5.326 7.602 1.00 48.94 118 ALA A CA 1
ATOM 931 C C . ALA A 1 118 ? 4.596 -5.535 8.193 1.00 48.94 118 ALA A C 1
ATOM 933 O O . ALA A 1 118 ? 4.678 -5.916 9.341 1.00 48.94 118 ALA A O 1
ATOM 934 N N . GLY A 1 119 ? 5.673 -5.202 7.477 1.00 50.91 119 GLY A N 1
ATOM 935 C CA . GLY A 1 119 ? 7.057 -5.287 7.967 1.00 50.91 119 GLY A CA 1
ATOM 936 C C . GLY A 1 119 ? 7.438 -4.264 9.051 1.00 50.91 119 GLY A C 1
ATOM 937 O O . GLY A 1 119 ? 8.357 -4.498 9.826 1.00 50.91 119 GLY A O 1
ATOM 938 N N . ARG A 1 120 ? 6.734 -3.132 9.164 1.00 58.12 120 ARG A N 1
ATOM 939 C CA . ARG A 1 120 ? 6.944 -2.126 10.224 1.00 58.12 120 ARG A CA 1
ATOM 940 C C . ARG A 1 120 ? 6.222 -2.468 11.516 1.00 58.12 120 ARG A C 1
ATOM 942 O O . ARG A 1 120 ? 6.736 -2.113 12.577 1.00 58.12 120 ARG A O 1
ATOM 949 N N . ALA A 1 121 ? 5.061 -3.114 11.423 1.00 60.59 121 ALA A N 1
ATOM 950 C CA . ALA A 1 121 ? 4.365 -3.708 12.558 1.00 60.59 121 ALA A CA 1
ATOM 951 C C . ALA A 1 121 ? 5.008 -5.053 12.939 1.00 60.59 121 ALA A C 1
ATOM 953 O O . ALA A 1 121 ? 5.235 -5.321 14.115 1.00 60.59 121 ALA A O 1
ATOM 954 N N . LEU A 1 122 ? 5.388 -5.859 11.944 1.00 63.53 122 LEU A N 1
ATOM 955 C CA . LEU A 1 122 ? 6.155 -7.098 12.074 1.00 63.53 122 LEU A CA 1
ATOM 956 C C . LEU A 1 122 ? 7.639 -6.771 12.244 1.00 63.53 122 LEU A C 1
ATOM 958 O O . LEU A 1 122 ? 8.465 -6.991 11.363 1.00 63.53 122 LEU A O 1
ATOM 962 N N . ARG A 1 123 ? 7.985 -6.233 13.408 1.00 69.00 123 ARG A N 1
ATOM 963 C CA . ARG A 1 123 ? 9.386 -6.129 13.821 1.00 69.00 123 ARG A CA 1
ATOM 964 C C . ARG A 1 123 ? 9.825 -7.444 14.446 1.00 69.00 123 ARG A C 1
ATOM 966 O O . ARG A 1 123 ? 9.020 -8.105 15.095 1.00 69.00 123 ARG A O 1
ATOM 973 N N . ILE A 1 124 ? 11.121 -7.754 14.365 1.00 68.62 124 ILE A N 1
ATOM 974 C CA . ILE A 1 124 ? 11.745 -8.853 15.134 1.00 68.62 124 ILE A CA 1
ATOM 975 C C . ILE A 1 124 ? 11.412 -8.730 16.634 1.00 68.62 124 ILE A C 1
ATOM 977 O O . ILE A 1 124 ? 11.299 -9.722 17.343 1.00 68.62 124 ILE A O 1
ATOM 981 N N . THR A 1 125 ? 11.212 -7.501 17.117 1.00 74.06 125 THR A N 1
ATOM 982 C CA . THR A 1 125 ? 10.856 -7.192 18.505 1.00 74.06 125 THR A CA 1
ATOM 983 C C . THR A 1 125 ? 9.356 -7.257 18.811 1.00 74.06 125 THR A C 1
ATOM 985 O O . THR A 1 125 ? 8.976 -7.078 19.971 1.00 74.06 125 THR A O 1
ATOM 988 N N . SER A 1 126 ? 8.491 -7.493 17.817 1.00 71.38 126 SER A N 1
ATOM 989 C CA . SER A 1 126 ? 7.056 -7.649 18.060 1.00 71.38 126 SER A CA 1
ATOM 990 C C . SER A 1 126 ? 6.811 -8.938 18.835 1.00 71.38 126 SER A C 1
ATOM 992 O O . SER A 1 126 ? 7.100 -10.032 18.360 1.00 71.38 126 SER A O 1
ATOM 994 N N . LYS A 1 127 ? 6.256 -8.809 20.042 1.00 79.75 127 LYS A N 1
ATOM 995 C CA . LYS A 1 127 ? 5.878 -9.957 20.881 1.00 79.75 127 LYS A CA 1
ATOM 996 C C . LYS A 1 127 ? 4.532 -10.561 20.488 1.00 79.75 127 LYS A C 1
ATOM 998 O O . LYS A 1 127 ? 4.225 -11.673 20.905 1.00 79.75 127 LYS A O 1
ATOM 1003 N N . TRP A 1 128 ? 3.723 -9.818 19.735 1.00 81.56 128 TRP A N 1
ATOM 1004 C CA . TRP A 1 128 ? 2.331 -10.155 19.467 1.00 81.56 128 TRP A CA 1
ATOM 1005 C C . TRP A 1 128 ? 2.140 -10.595 18.016 1.00 81.56 128 TRP A C 1
ATOM 1007 O O . TRP A 1 128 ? 2.787 -10.033 17.122 1.00 81.56 128 TRP A O 1
ATOM 1017 N N . PRO A 1 129 ? 1.254 -11.578 17.768 1.00 82.25 129 PRO A N 1
ATOM 1018 C CA . PRO A 1 129 ? 0.948 -12.014 16.417 1.00 82.25 129 PRO A CA 1
ATOM 1019 C C . PRO A 1 129 ? 0.316 -10.862 15.634 1.00 82.25 129 PRO A C 1
ATOM 1021 O O . PRO A 1 129 ? -0.651 -10.240 16.075 1.00 82.25 129 PRO A O 1
ATOM 1024 N N . LEU A 1 130 ? 0.864 -10.587 14.454 1.00 83.38 130 LEU A N 1
ATOM 1025 C CA . LEU A 1 130 ? 0.311 -9.606 13.535 1.00 83.38 130 LEU A CA 1
ATOM 1026 C C . LEU A 1 130 ? -0.692 -10.294 12.608 1.00 83.38 130 LEU A C 1
ATOM 1028 O O . LEU A 1 130 ? -0.328 -11.210 11.874 1.00 83.38 130 LEU A O 1
ATOM 1032 N N . THR A 1 131 ? -1.934 -9.813 12.599 1.00 85.06 131 THR A N 1
ATOM 1033 C CA . THR A 1 131 ? -2.921 -10.213 11.590 1.00 85.06 131 THR A CA 1
ATOM 1034 C C . THR A 1 131 ? -3.034 -9.126 10.533 1.00 85.06 131 THR A C 1
ATOM 1036 O O . THR A 1 131 ? -3.300 -7.970 10.853 1.00 85.06 131 THR A O 1
ATOM 1039 N N . ILE A 1 132 ? -2.856 -9.500 9.266 1.00 83.69 132 ILE A N 1
ATOM 1040 C CA . ILE A 1 132 ? -3.006 -8.596 8.125 1.00 83.69 132 ILE A CA 1
ATOM 1041 C C . ILE A 1 132 ? -4.240 -9.026 7.349 1.00 83.69 132 ILE A C 1
ATOM 1043 O O . ILE A 1 132 ? -4.312 -10.152 6.861 1.00 83.69 132 ILE A O 1
ATOM 1047 N N . LEU A 1 133 ? -5.198 -8.114 7.213 1.00 85.19 133 LEU A N 1
ATOM 1048 C CA . LEU A 1 133 ? -6.404 -8.332 6.426 1.00 85.19 133 LEU A CA 1
ATOM 1049 C C . LEU A 1 133 ? -6.347 -7.439 5.196 1.00 85.19 133 LEU A C 1
ATOM 1051 O O . LEU A 1 133 ? -6.352 -6.214 5.305 1.00 85.19 133 LEU A O 1
ATOM 1055 N N . ARG A 1 134 ? -6.282 -8.061 4.020 1.00 81.75 134 ARG A N 1
ATOM 1056 C CA .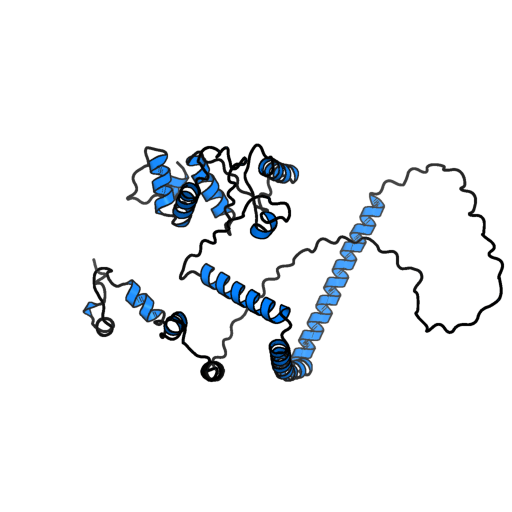 ARG A 1 134 ? -6.387 -7.352 2.745 1.00 81.75 134 ARG A CA 1
ATOM 1057 C C . ARG A 1 134 ? -7.834 -7.396 2.287 1.00 81.75 134 ARG A C 1
ATOM 1059 O O . ARG A 1 134 ? -8.400 -8.472 2.116 1.00 81.75 134 ARG A O 1
ATOM 1066 N N . CYS A 1 135 ? -8.423 -6.220 2.123 1.00 83.94 135 CYS A N 1
ATOM 1067 C CA . CYS A 1 135 ? -9.791 -6.079 1.655 1.00 83.94 135 CYS A CA 1
ATOM 1068 C C . CYS A 1 135 ? -9.752 -5.901 0.137 1.00 83.94 135 CYS A C 1
ATOM 1070 O O . CYS A 1 135 ? -9.400 -4.828 -0.345 1.00 83.94 135 CYS A O 1
ATOM 1072 N N . ASN A 1 136 ? -10.083 -6.958 -0.603 1.00 80.94 136 ASN A N 1
ATOM 1073 C CA . ASN A 1 136 ? -10.133 -6.917 -2.060 1.00 80.94 136 ASN A CA 1
ATOM 1074 C C . ASN A 1 136 ? -11.578 -6.757 -2.521 1.00 80.94 136 ASN A C 1
ATOM 1076 O O . ASN A 1 136 ? -12.471 -7.452 -2.036 1.00 80.94 136 ASN A O 1
ATOM 1080 N N . VAL A 1 137 ? -11.788 -5.859 -3.479 1.00 84.50 137 VAL A N 1
ATOM 1081 C CA . VAL A 1 137 ? -13.059 -5.733 -4.191 1.00 84.50 137 VAL A CA 1
ATOM 1082 C C . VAL A 1 137 ? -12.917 -6.530 -5.489 1.00 84.50 137 VAL A C 1
ATOM 1084 O O . VAL A 1 137 ? -12.061 -6.156 -6.297 1.00 84.50 137 VAL A O 1
ATOM 1087 N N . PRO A 1 138 ? -13.663 -7.634 -5.680 1.00 86.69 138 PRO A N 1
ATOM 1088 C CA . PRO A 1 138 ? -13.619 -8.384 -6.933 1.00 86.69 138 PRO A CA 1
ATOM 1089 C C . PRO A 1 138 ? -14.057 -7.493 -8.101 1.00 86.69 138 PRO A C 1
ATOM 1091 O O . PRO A 1 138 ? -14.710 -6.473 -7.885 1.00 86.69 138 PRO A O 1
ATOM 1094 N N . ASP A 1 139 ? -13.646 -7.855 -9.317 1.00 90.00 139 ASP A N 1
ATOM 1095 C CA . ASP A 1 139 ? -14.038 -7.166 -10.558 1.00 90.00 139 ASP A CA 1
ATOM 1096 C C . ASP A 1 139 ? -13.780 -5.651 -10.544 1.00 90.00 139 ASP A C 1
ATOM 1098 O O . ASP A 1 139 ? -14.524 -4.848 -11.099 1.00 90.00 139 ASP A O 1
ATOM 1102 N N . SER A 1 140 ? -12.702 -5.244 -9.874 1.00 86.12 140 SER A N 1
ATOM 1103 C CA . SER A 1 140 ? -12.293 -3.848 -9.783 1.00 86.12 140 SER A CA 1
ATOM 1104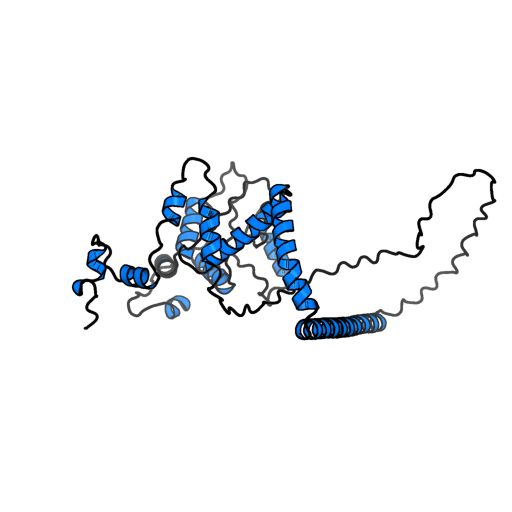 C C . SER A 1 140 ? -10.914 -3.639 -10.392 1.00 86.12 140 SER A C 1
ATOM 1106 O O . SER A 1 140 ? -10.054 -4.524 -10.371 1.00 86.12 140 SER A O 1
ATOM 1108 N N . HIS A 1 141 ? -10.648 -2.410 -10.833 1.00 80.56 141 HIS A N 1
ATOM 1109 C CA . HIS A 1 141 ? -9.304 -1.999 -11.239 1.00 80.56 141 HIS A CA 1
ATOM 1110 C C . HIS A 1 141 ? -8.261 -2.235 -10.123 1.00 80.56 141 HIS A C 1
ATOM 1112 O O . HIS A 1 141 ? -7.100 -2.544 -10.388 1.00 80.56 141 HIS A O 1
ATOM 1118 N N . TYR A 1 142 ? -8.672 -2.166 -8.850 1.00 74.25 142 TYR A N 1
ATOM 1119 C CA . TYR A 1 142 ? -7.796 -2.498 -7.727 1.00 74.25 142 TYR A CA 1
ATOM 1120 C C . TYR A 1 142 ? -7.391 -3.979 -7.723 1.00 74.25 142 TYR A C 1
ATOM 1122 O O . TYR A 1 142 ? -6.211 -4.283 -7.549 1.00 74.25 142 TYR A O 1
ATOM 1130 N N . ALA A 1 143 ? -8.336 -4.896 -7.957 1.00 76.25 143 ALA A N 1
ATOM 1131 C CA . ALA A 1 143 ? -8.035 -6.323 -8.065 1.00 76.25 143 ALA A CA 1
ATOM 1132 C C . ALA A 1 143 ? -7.052 -6.607 -9.211 1.00 76.25 143 ALA A C 1
ATOM 1134 O O . ALA A 1 143 ? -6.087 -7.344 -9.010 1.00 76.25 143 ALA A O 1
ATOM 1135 N N . PHE A 1 144 ? -7.228 -5.948 -10.361 1.00 78.44 144 PHE A N 1
ATOM 1136 C CA . PHE A 1 144 ? -6.285 -6.029 -11.479 1.00 78.44 144 PHE A CA 1
ATOM 1137 C C . PHE A 1 144 ? -4.872 -5.568 -11.089 1.00 78.44 144 PHE A C 1
ATOM 1139 O O . PHE A 1 144 ? -3.894 -6.280 -11.330 1.00 78.44 144 PHE A O 1
ATOM 1146 N N . ARG A 1 145 ? -4.739 -4.418 -10.411 1.00 75.44 145 ARG A N 1
ATOM 1147 C CA . ARG A 1 145 ? -3.434 -3.929 -9.930 1.00 75.44 145 ARG A CA 1
ATOM 1148 C C . ARG A 1 145 ? -2.773 -4.903 -8.957 1.00 75.44 145 ARG A C 1
ATOM 1150 O O . ARG A 1 145 ? -1.575 -5.157 -9.071 1.00 75.44 145 ARG A O 1
ATOM 1157 N N . VAL A 1 146 ? -3.531 -5.453 -8.007 1.00 74.00 146 VAL A N 1
ATOM 1158 C CA . VAL A 1 146 ? -3.021 -6.453 -7.055 1.00 74.00 146 VAL A CA 1
ATOM 1159 C C . VAL A 1 146 ? -2.546 -7.704 -7.788 1.00 74.00 146 VAL A C 1
ATOM 1161 O O . VAL A 1 146 ? -1.469 -8.212 -7.477 1.00 74.00 146 VAL A O 1
ATOM 1164 N N . TRP A 1 147 ? -3.303 -8.167 -8.782 1.00 77.56 147 TRP A N 1
ATOM 1165 C CA . TRP A 1 147 ? -2.913 -9.296 -9.618 1.00 77.56 147 TRP A CA 1
ATOM 1166 C C . TRP A 1 147 ? -1.597 -9.018 -10.357 1.00 77.56 147 TRP A C 1
ATOM 1168 O O . TRP A 1 147 ? -0.644 -9.779 -10.193 1.00 77.56 147 TRP A O 1
ATOM 1178 N N . ARG A 1 148 ? -1.470 -7.874 -11.043 1.00 79.69 148 ARG A N 1
ATOM 1179 C CA . ARG A 1 148 ? -0.215 -7.462 -11.702 1.00 79.69 148 ARG A CA 1
ATOM 1180 C C . ARG A 1 148 ? 0.971 -7.431 -10.733 1.00 79.69 148 ARG A C 1
ATOM 1182 O O . ARG A 1 148 ? 2.048 -7.918 -11.067 1.00 79.69 148 ARG A O 1
ATOM 1189 N N . GLN A 1 149 ? 0.780 -6.901 -9.524 1.00 75.69 149 GLN A N 1
ATOM 1190 C CA . GLN A 1 149 ? 1.826 -6.886 -8.495 1.00 75.69 149 GLN A CA 1
ATOM 1191 C C . GLN A 1 149 ? 2.192 -8.293 -8.012 1.00 75.69 149 GLN A C 1
ATOM 1193 O O . GLN A 1 149 ? 3.368 -8.582 -7.801 1.00 75.69 149 GLN A O 1
ATOM 1198 N N . SER A 1 150 ? 1.214 -9.193 -7.880 1.00 73.44 150 SER A N 1
ATOM 1199 C CA . SER A 1 150 ? 1.483 -10.592 -7.538 1.00 73.44 150 SER A CA 1
ATOM 1200 C C . SER A 1 150 ? 2.297 -11.297 -8.625 1.00 73.44 150 SER A C 1
ATOM 1202 O O . SER A 1 150 ? 3.246 -12.002 -8.300 1.00 73.44 150 SER A O 1
ATOM 1204 N N . THR A 1 151 ? 2.023 -11.022 -9.903 1.00 75.00 151 THR A N 1
ATOM 1205 C CA . THR A 1 151 ? 2.801 -11.547 -11.033 1.00 75.00 151 THR A CA 1
ATOM 1206 C C . THR A 1 151 ? 4.244 -11.043 -10.998 1.00 75.00 151 THR A C 1
ATOM 1208 O O . THR A 1 151 ? 5.173 -11.842 -11.120 1.00 75.00 151 THR A O 1
ATOM 1211 N N . LYS A 1 152 ? 4.452 -9.740 -10.746 1.00 79.38 152 LYS A N 1
ATOM 1212 C CA . LYS A 1 152 ? 5.793 -9.155 -10.556 1.00 79.38 152 LYS A CA 1
ATOM 1213 C C . LYS A 1 152 ? 6.545 -9.827 -9.401 1.00 79.38 152 LYS A C 1
ATOM 1215 O O . LYS A 1 152 ? 7.700 -10.217 -9.560 1.00 79.38 152 LYS A O 1
ATOM 1220 N N . ALA A 1 153 ? 5.882 -10.013 -8.259 1.00 75.44 153 ALA A N 1
ATOM 1221 C CA . ALA A 1 153 ? 6.476 -10.655 -7.088 1.00 75.44 153 ALA A CA 1
ATOM 1222 C C . ALA A 1 153 ? 6.825 -12.131 -7.343 1.00 75.44 153 ALA A C 1
ATOM 1224 O O . ALA A 1 153 ? 7.900 -12.579 -6.955 1.00 75.44 153 ALA A O 1
ATOM 1225 N N . SER A 1 154 ? 5.959 -12.878 -8.030 1.00 74.25 154 SER A N 1
ATOM 1226 C CA . SER A 1 154 ? 6.224 -14.266 -8.421 1.00 74.25 154 SER A CA 1
ATOM 1227 C C . SER A 1 154 ? 7.442 -14.378 -9.332 1.00 74.25 154 SER A C 1
ATOM 1229 O O . SER A 1 154 ? 8.284 -15.245 -9.109 1.00 74.25 154 SER A O 1
ATOM 1231 N N . LEU A 1 155 ? 7.587 -13.472 -10.304 1.00 77.44 155 LEU A N 1
ATOM 1232 C CA . LEU A 1 155 ? 8.773 -13.419 -11.157 1.00 77.44 155 LEU A CA 1
ATOM 1233 C C . LEU A 1 155 ? 10.034 -13.138 -10.332 1.00 77.44 155 LEU A C 1
ATOM 1235 O O . LEU A 1 155 ? 11.035 -13.835 -10.473 1.00 77.44 155 LEU A O 1
ATOM 1239 N N . GLN A 1 156 ? 9.976 -12.167 -9.422 1.00 81.38 156 GLN A N 1
ATOM 1240 C CA . GLN A 1 156 ? 11.098 -11.854 -8.543 1.00 81.38 156 GLN A CA 1
ATOM 1241 C C . GLN A 1 156 ? 11.479 -13.044 -7.650 1.00 81.38 156 GLN A C 1
ATOM 1243 O O . GLN A 1 156 ? 12.661 -13.339 -7.490 1.00 81.38 156 GLN A O 1
ATOM 1248 N N . LEU A 1 157 ? 10.498 -13.756 -7.089 1.00 77.00 157 LEU A N 1
ATOM 1249 C CA . LEU A 1 157 ? 10.735 -14.965 -6.298 1.00 77.00 157 LEU A CA 1
ATOM 1250 C C . LEU A 1 157 ? 11.348 -16.083 -7.144 1.00 77.00 157 LEU A C 1
ATOM 1252 O O . LEU A 1 157 ? 12.291 -16.727 -6.693 1.00 77.00 157 LEU A O 1
ATOM 1256 N N . ALA A 1 158 ? 10.860 -16.280 -8.369 1.00 78.06 158 ALA A N 1
ATOM 1257 C CA . ALA A 1 158 ? 11.404 -17.254 -9.309 1.00 78.06 158 ALA A CA 1
ATOM 1258 C C . ALA A 1 158 ? 12.875 -16.951 -9.647 1.00 78.06 158 ALA A C 1
ATOM 1260 O O . ALA A 1 158 ? 13.725 -17.838 -9.573 1.00 78.06 158 ALA A O 1
ATOM 1261 N N . VAL A 1 159 ? 13.198 -15.686 -9.931 1.00 80.44 159 VAL A N 1
ATOM 1262 C CA . VAL A 1 159 ? 14.575 -15.221 -10.170 1.00 80.44 159 VAL A CA 1
ATOM 1263 C C . VAL A 1 159 ? 15.447 -15.425 -8.924 1.00 80.44 159 VAL A C 1
ATOM 1265 O O . VAL A 1 159 ? 16.552 -15.965 -9.010 1.00 80.44 159 VAL A O 1
ATOM 1268 N N . ASN A 1 160 ? 14.942 -15.053 -7.746 1.00 82.62 160 ASN A N 1
ATOM 1269 C CA . ASN A 1 160 ? 15.672 -15.158 -6.480 1.00 82.62 160 ASN A CA 1
ATOM 1270 C C . ASN A 1 160 ? 15.897 -16.600 -6.023 1.00 82.62 160 ASN A C 1
ATOM 1272 O O . ASN A 1 160 ? 16.887 -16.869 -5.344 1.00 82.62 160 ASN A O 1
ATOM 1276 N N . ALA A 1 161 ? 15.016 -17.529 -6.397 1.00 82.50 161 ALA A N 1
ATOM 1277 C CA . ALA A 1 161 ? 15.180 -18.947 -6.100 1.00 82.50 161 ALA A CA 1
ATOM 1278 C C . ALA A 1 161 ? 16.424 -19.549 -6.779 1.00 82.50 161 ALA A C 1
ATOM 1280 O O . ALA A 1 161 ? 16.857 -20.628 -6.381 1.00 82.50 161 ALA A O 1
ATOM 1281 N N . ARG A 1 162 ? 17.011 -18.857 -7.775 1.00 84.06 162 ARG A N 1
ATOM 1282 C CA . ARG A 1 162 ? 18.225 -19.268 -8.505 1.00 84.06 162 ARG A CA 1
ATOM 1283 C C . ARG A 1 162 ? 18.166 -20.715 -9.013 1.00 84.06 162 ARG A C 1
ATOM 1285 O O . ARG A 1 162 ? 19.194 -21.379 -9.103 1.00 84.06 162 ARG A O 1
ATOM 1292 N N . GLY A 1 163 ? 16.973 -21.215 -9.332 1.00 90.69 163 GLY A N 1
ATOM 1293 C CA . GLY A 1 163 ? 16.822 -22.553 -9.894 1.00 90.69 163 GLY A CA 1
ATOM 1294 C C . GLY A 1 163 ? 17.490 -22.623 -11.265 1.00 90.69 163 GLY A C 1
ATOM 1295 O O . GLY A 1 163 ? 17.261 -21.738 -12.090 1.00 90.69 163 GLY A O 1
ATOM 1296 N N . GLU A 1 164 ? 18.285 -23.665 -11.519 1.00 93.75 164 GLU A N 1
ATOM 1297 C CA . GLU A 1 164 ? 19.034 -23.802 -12.780 1.00 93.75 164 GLU A CA 1
ATOM 1298 C C . GLU A 1 164 ? 18.093 -23.759 -13.994 1.00 93.75 164 GLU A C 1
ATOM 1300 O O . GLU A 1 164 ? 18.336 -23.010 -14.931 1.00 93.75 164 GLU A O 1
ATOM 1305 N N . ASN A 1 165 ? 16.931 -24.415 -13.911 1.00 89.50 165 ASN A N 1
ATOM 1306 C CA . ASN A 1 165 ? 15.916 -24.394 -14.972 1.00 89.50 165 ASN A CA 1
ATOM 1307 C C . ASN A 1 165 ? 15.394 -22.977 -15.280 1.00 89.50 165 ASN A C 1
ATOM 1309 O O . ASN A 1 165 ? 15.175 -22.626 -16.437 1.00 89.50 165 ASN A O 1
ATOM 1313 N N . ILE A 1 166 ? 15.184 -22.149 -14.248 1.00 85.94 166 ILE A N 1
ATOM 1314 C CA . ILE A 1 166 ? 14.713 -20.764 -14.417 1.00 85.94 166 ILE A CA 1
ATOM 1315 C C . ILE A 1 166 ? 15.834 -19.920 -15.022 1.00 85.94 166 ILE A C 1
ATOM 1317 O O . ILE A 1 166 ? 15.589 -19.107 -15.908 1.00 85.94 166 ILE A O 1
ATOM 1321 N N . ARG A 1 167 ? 17.074 -20.137 -14.579 1.00 87.75 167 ARG A N 1
ATOM 1322 C CA . ARG A 1 167 ? 18.252 -19.470 -15.130 1.00 87.75 167 ARG A CA 1
ATOM 1323 C C . ARG A 1 167 ? 18.454 -19.807 -16.607 1.00 87.75 167 ARG A C 1
ATOM 1325 O O . ARG A 1 167 ? 18.672 -18.895 -17.397 1.00 87.75 167 ARG A O 1
ATOM 1332 N N . GLU A 1 168 ? 18.376 -21.081 -16.979 1.00 93.44 168 GLU A N 1
ATOM 1333 C CA . GLU A 1 168 ? 18.490 -21.533 -18.368 1.00 93.44 168 GLU A CA 1
ATOM 1334 C C . GLU A 1 168 ? 17.388 -20.934 -19.244 1.00 93.44 168 GLU A C 1
ATOM 1336 O O . GLU A 1 168 ? 17.676 -20.424 -20.327 1.00 93.44 168 GLU A O 1
ATOM 1341 N N . LEU A 1 169 ? 16.142 -20.926 -18.756 1.00 89.12 169 LEU A N 1
ATOM 1342 C CA . LEU A 1 169 ? 15.023 -20.293 -19.449 1.00 89.12 169 LEU A CA 1
ATOM 1343 C C . LEU A 1 169 ? 15.268 -18.792 -19.655 1.00 89.12 169 LEU A C 1
ATOM 1345 O O . LEU A 1 169 ? 15.142 -18.304 -20.775 1.00 89.12 169 LEU A O 1
ATOM 1349 N N . LEU A 1 170 ? 15.677 -18.070 -18.606 1.00 87.00 170 LEU A N 1
ATOM 1350 C CA . LEU A 1 170 ? 15.991 -16.641 -18.693 1.00 87.00 170 LEU A CA 1
ATOM 1351 C C . LEU A 1 170 ? 17.125 -16.372 -19.683 1.00 87.00 170 LEU A C 1
ATOM 1353 O O . LEU A 1 170 ? 17.002 -15.480 -20.514 1.00 87.00 170 LEU A O 1
ATOM 1357 N N . LEU A 1 171 ? 18.208 -17.153 -19.643 1.00 91.69 171 LEU A N 1
ATOM 1358 C CA . LEU A 1 171 ? 19.310 -17.022 -20.598 1.00 91.69 171 LEU A CA 1
ATOM 1359 C C . LEU A 1 171 ? 18.849 -17.288 -22.033 1.00 91.69 171 LEU A C 1
ATOM 1361 O O . LEU A 1 171 ? 19.259 -16.577 -22.948 1.00 91.69 171 LEU A O 1
ATOM 1365 N N . ARG A 1 172 ? 17.984 -18.284 -22.245 1.00 95.62 172 ARG A N 1
ATOM 1366 C CA . ARG A 1 172 ? 17.420 -18.588 -23.562 1.00 95.62 172 ARG A CA 1
ATOM 1367 C C . ARG A 1 172 ? 16.577 -17.430 -24.095 1.00 95.62 172 ARG A C 1
ATOM 1369 O O . ARG A 1 172 ? 16.772 -17.041 -25.244 1.00 95.62 172 ARG A O 1
ATOM 1376 N N . GLU A 1 173 ? 15.681 -16.876 -23.283 1.00 93.50 173 GLU A N 1
ATOM 1377 C CA . GLU A 1 173 ? 14.839 -15.744 -23.691 1.00 93.50 173 GLU A CA 1
ATOM 1378 C C . GLU A 1 173 ? 15.659 -14.461 -23.897 1.00 93.50 173 GLU A C 1
ATOM 1380 O O . GLU A 1 173 ? 15.483 -13.772 -24.901 1.00 93.50 173 GLU A O 1
ATOM 1385 N N . LEU A 1 174 ? 16.642 -14.186 -23.032 1.00 92.06 174 LEU A N 1
ATOM 1386 C CA . LEU A 1 174 ? 17.570 -13.065 -23.213 1.00 92.06 174 LEU A CA 1
ATOM 1387 C C . LEU A 1 174 ? 18.382 -13.199 -24.506 1.00 92.06 174 LEU A C 1
ATOM 1389 O O . LEU A 1 174 ? 18.504 -12.231 -25.250 1.00 92.06 174 LEU A O 1
ATOM 1393 N N . ASN A 1 175 ? 18.878 -14.397 -24.829 1.00 96.12 175 ASN A N 1
ATOM 1394 C CA . ASN A 1 175 ? 19.613 -14.638 -26.073 1.00 96.12 175 ASN A CA 1
ATOM 1395 C C . ASN A 1 175 ? 18.738 -14.445 -27.322 1.00 96.12 175 ASN A C 1
ATOM 1397 O O . ASN A 1 175 ? 19.232 -13.945 -28.333 1.00 96.12 175 ASN A O 1
ATOM 1401 N N . LYS A 1 176 ? 17.442 -14.794 -27.270 1.00 95.88 176 LYS A N 1
ATOM 1402 C CA . LYS A 1 176 ? 16.503 -14.494 -28.368 1.00 95.88 176 LYS A CA 1
ATOM 1403 C C . LYS A 1 176 ? 16.361 -12.983 -28.563 1.00 95.88 176 LYS A C 1
ATOM 1405 O O . LYS A 1 176 ? 16.480 -12.494 -29.689 1.00 95.88 176 LYS A O 1
ATOM 1410 N N . LEU A 1 177 ? 16.163 -12.246 -27.467 1.00 94.81 177 LEU A N 1
ATOM 1411 C CA . LEU A 1 177 ? 16.019 -10.789 -27.488 1.00 94.81 177 LEU A CA 1
ATOM 1412 C C . LEU A 1 177 ? 17.313 -10.072 -27.897 1.00 94.81 177 LEU A C 1
ATOM 1414 O O . LEU A 1 177 ? 17.236 -9.037 -28.556 1.00 94.81 177 LEU A O 1
ATOM 1418 N N . GLN A 1 178 ? 18.487 -10.634 -27.593 1.00 96.00 178 GLN A N 1
ATOM 1419 C CA . GLN A 1 178 ? 19.785 -10.021 -27.889 1.00 96.00 178 GLN A CA 1
ATOM 1420 C C . GLN A 1 178 ? 19.944 -9.668 -29.371 1.00 96.00 178 GLN A C 1
ATOM 1422 O O . GLN A 1 178 ? 20.454 -8.603 -29.690 1.00 96.00 178 GLN A O 1
ATOM 1427 N N . SER A 1 179 ? 19.457 -10.512 -30.284 1.00 96.12 179 SER A N 1
ATOM 1428 C CA . SER A 1 179 ? 19.533 -10.230 -31.725 1.00 96.12 179 SER A CA 1
ATOM 1429 C C . SER A 1 179 ? 18.731 -8.985 -32.135 1.00 96.12 179 SER A C 1
ATOM 1431 O O . SER A 1 179 ? 19.211 -8.174 -32.929 1.00 96.12 179 SER A O 1
ATOM 1433 N N . ARG A 1 180 ? 17.538 -8.796 -31.551 1.00 95.81 180 ARG A N 1
ATOM 1434 C CA . ARG A 1 180 ? 16.680 -7.619 -31.765 1.00 95.81 180 ARG A CA 1
ATOM 1435 C C . ARG A 1 180 ? 17.300 -6.376 -31.140 1.00 95.81 180 ARG A C 1
ATOM 1437 O O . ARG A 1 180 ? 17.303 -5.318 -31.763 1.00 95.81 180 ARG A O 1
ATOM 1444 N N . VAL A 1 181 ? 17.865 -6.520 -29.941 1.00 94.44 181 VAL A N 1
ATOM 1445 C CA . VAL A 1 181 ? 18.600 -5.452 -29.258 1.00 94.44 181 VAL A CA 1
ATOM 1446 C C . VAL A 1 181 ? 19.798 -5.027 -30.107 1.00 94.44 181 VAL A C 1
ATOM 1448 O O . VAL A 1 181 ? 19.897 -3.860 -30.464 1.00 94.44 181 VAL A O 1
ATOM 1451 N N . ASP A 1 182 ? 20.647 -5.958 -30.537 1.00 96.88 182 ASP A N 1
ATOM 1452 C CA . ASP A 1 182 ? 21.806 -5.677 -31.389 1.00 96.88 182 ASP A CA 1
ATOM 1453 C C . ASP A 1 182 ? 21.407 -4.999 -32.706 1.00 96.88 182 ASP A C 1
ATOM 1455 O O . ASP A 1 182 ? 22.082 -4.071 -33.155 1.00 96.88 182 ASP A O 1
ATOM 1459 N N . ALA A 1 183 ? 20.311 -5.439 -33.330 1.00 96.44 183 ALA A N 1
ATOM 1460 C CA . ALA A 1 183 ? 19.778 -4.809 -34.534 1.00 96.44 183 ALA A CA 1
ATOM 1461 C C . ALA A 1 183 ? 19.323 -3.367 -34.263 1.00 96.44 183 ALA A C 1
ATOM 1463 O O . ALA A 1 183 ? 19.687 -2.464 -35.017 1.00 96.44 183 ALA A O 1
ATOM 1464 N N . CYS A 1 184 ? 18.607 -3.133 -33.159 1.00 95.12 184 CYS A N 1
ATOM 1465 C CA . CYS A 1 184 ? 18.201 -1.799 -32.722 1.00 95.12 184 CYS A CA 1
ATOM 1466 C C . CYS A 1 184 ? 19.424 -0.904 -32.469 1.00 95.12 184 CYS A C 1
ATOM 1468 O O . CYS A 1 184 ? 19.513 0.182 -33.040 1.00 95.12 184 CYS A O 1
ATOM 1470 N N . TYR A 1 185 ? 20.432 -1.390 -31.738 1.00 95.81 185 TYR A N 1
ATOM 1471 C CA . TYR A 1 185 ? 21.687 -0.671 -31.496 1.00 95.81 185 TYR A CA 1
ATOM 1472 C C . TYR A 1 185 ? 22.444 -0.348 -32.788 1.00 95.81 185 TYR A C 1
ATOM 1474 O O . TYR A 1 185 ? 23.074 0.702 -32.878 1.00 95.81 185 TYR A O 1
ATOM 1482 N N . ARG A 1 186 ? 22.410 -1.223 -33.798 1.00 97.62 186 ARG A N 1
ATOM 1483 C CA . ARG A 1 186 ? 23.066 -0.978 -35.097 1.00 97.62 186 ARG A CA 1
ATOM 1484 C C . ARG A 1 186 ? 22.256 -0.067 -36.018 1.00 97.62 186 ARG A C 1
ATOM 1486 O O . ARG A 1 186 ? 22.824 0.487 -36.958 1.00 97.62 186 ARG A O 1
ATOM 1493 N N . SER A 1 187 ? 20.956 0.081 -35.779 1.00 98.25 187 SER A N 1
ATOM 1494 C CA . SER A 1 187 ? 20.085 0.928 -36.589 1.00 98.25 187 SER A CA 1
ATOM 1495 C C . SER A 1 187 ? 20.435 2.413 -36.430 1.00 98.25 187 SER A C 1
ATOM 1497 O O . SER A 1 187 ? 20.898 2.862 -35.379 1.00 98.25 187 SER A O 1
ATOM 1499 N N . SER A 1 188 ? 20.186 3.208 -37.474 1.00 98.25 188 SER A N 1
ATOM 1500 C CA . SER A 1 188 ? 20.397 4.659 -37.415 1.00 98.25 188 SER A CA 1
ATOM 1501 C C . SER A 1 188 ? 19.495 5.347 -36.391 1.00 98.25 188 SER A C 1
ATOM 1503 O O . SER A 1 188 ? 19.879 6.373 -35.840 1.00 98.25 188 SER A O 1
ATOM 1505 N N . GLU A 1 189 ? 18.300 4.807 -36.148 1.00 97.56 189 GLU A N 1
ATOM 1506 C CA . GLU A 1 189 ? 17.353 5.335 -35.161 1.00 97.56 189 GLU A CA 1
ATOM 1507 C C . GLU A 1 189 ? 17.813 5.029 -33.738 1.00 97.56 189 GLU A C 1
ATOM 1509 O O . GLU A 1 189 ? 17.924 5.948 -32.930 1.00 97.56 189 GLU A O 1
ATOM 1514 N N . GLY A 1 190 ? 18.213 3.787 -33.458 1.00 96.88 190 GLY A N 1
ATOM 1515 C CA . GLY A 1 190 ? 18.785 3.426 -32.161 1.00 96.88 190 GLY A CA 1
ATOM 1516 C C . GLY A 1 190 ? 20.041 4.235 -31.834 1.00 96.88 190 GLY A C 1
ATOM 1517 O O . GLY A 1 190 ? 20.189 4.723 -30.716 1.00 96.88 190 GLY A O 1
ATOM 1518 N N . GLN A 1 191 ? 20.910 4.491 -32.819 1.00 98.00 191 GLN A N 1
ATOM 1519 C CA . GLN A 1 191 ? 22.066 5.378 -32.636 1.00 98.00 191 GLN A CA 1
ATOM 1520 C C . GLN A 1 191 ? 21.672 6.827 -32.305 1.00 98.00 191 GLN A C 1
ATOM 1522 O O . GLN A 1 191 ? 22.351 7.466 -31.501 1.00 98.00 191 GLN A O 1
ATOM 1527 N N . LYS A 1 192 ? 20.577 7.351 -32.873 1.00 98.06 192 LYS A N 1
ATOM 1528 C CA . LYS A 1 192 ? 20.055 8.681 -32.508 1.00 98.06 192 LYS A CA 1
ATOM 1529 C C . LYS A 1 192 ? 19.545 8.697 -31.070 1.00 98.06 192 LYS A C 1
ATOM 1531 O O . LYS A 1 192 ? 19.954 9.569 -30.311 1.00 98.06 192 LYS A O 1
ATOM 1536 N N . ILE A 1 193 ? 18.745 7.704 -30.678 1.00 96.69 193 ILE A N 1
ATOM 1537 C CA . ILE A 1 193 ? 18.222 7.580 -29.308 1.00 96.69 193 ILE A CA 1
ATOM 1538 C C . ILE A 1 193 ? 19.378 7.496 -28.300 1.00 96.69 193 ILE A C 1
ATOM 1540 O O . ILE A 1 193 ? 19.385 8.205 -27.298 1.00 96.69 193 ILE A O 1
ATOM 1544 N N . LEU A 1 194 ? 20.419 6.706 -28.584 1.00 95.25 194 LEU A N 1
ATOM 1545 C CA . LEU A 1 194 ? 21.602 6.613 -27.718 1.00 95.25 194 LEU A CA 1
ATOM 1546 C C . LEU A 1 194 ? 22.350 7.943 -27.590 1.00 95.25 194 LEU A C 1
ATOM 1548 O O . LEU A 1 194 ? 22.812 8.293 -26.503 1.00 95.25 194 LEU A O 1
ATOM 1552 N N . GLN A 1 195 ? 22.464 8.704 -28.681 1.00 97.44 195 GLN A N 1
ATOM 1553 C CA . GLN A 1 195 ? 23.045 10.046 -28.635 1.00 97.44 195 GLN A CA 1
ATOM 1554 C C . GLN A 1 195 ? 22.181 11.005 -27.811 1.00 97.44 195 GLN A C 1
ATOM 1556 O O . GLN A 1 195 ? 22.727 11.812 -27.057 1.00 97.44 195 GLN A O 1
ATOM 1561 N N . GLU A 1 196 ? 20.856 10.923 -27.920 1.00 97.44 196 GLU A N 1
ATOM 1562 C CA . GLU A 1 196 ? 19.920 11.718 -27.122 1.00 97.44 196 GLU A CA 1
ATOM 1563 C C . GLU A 1 196 ? 20.028 11.394 -25.632 1.00 97.44 196 GLU A C 1
ATOM 1565 O O . GLU A 1 196 ? 20.203 12.319 -24.838 1.00 97.44 196 GLU A O 1
ATOM 1570 N N . ILE A 1 197 ? 20.047 10.109 -25.261 1.00 95.12 197 ILE A N 1
ATOM 1571 C CA . ILE A 1 197 ? 20.255 9.651 -23.879 1.00 95.12 197 ILE A CA 1
ATOM 1572 C C . ILE A 1 197 ? 21.596 10.164 -23.347 1.00 95.12 197 ILE A C 1
ATOM 1574 O O . ILE A 1 197 ? 21.646 10.803 -22.298 1.00 95.12 197 ILE A O 1
ATOM 1578 N N . HIS A 1 198 ? 22.689 9.982 -24.092 1.00 96.81 198 HIS A N 1
ATOM 1579 C CA . HIS A 1 198 ? 24.011 10.443 -23.666 1.00 96.81 198 HIS A CA 1
ATOM 1580 C C . HIS A 1 198 ? 24.072 11.976 -23.510 1.00 96.81 198 HIS A C 1
ATOM 1582 O O . HIS A 1 198 ? 24.712 12.513 -22.599 1.00 96.81 198 HIS A O 1
ATOM 1588 N N . ASN A 1 199 ? 23.407 12.715 -24.400 1.00 97.25 199 ASN A N 1
ATOM 1589 C CA . ASN A 1 199 ? 23.305 14.168 -24.301 1.00 97.25 199 ASN A CA 1
ATOM 1590 C C . ASN A 1 199 ? 22.458 14.599 -23.099 1.00 97.25 199 ASN A C 1
ATOM 1592 O O . ASN A 1 199 ? 22.830 15.561 -22.424 1.00 97.25 199 ASN A O 1
ATOM 1596 N N . PHE A 1 200 ? 21.358 13.898 -22.825 1.00 96.75 200 PHE A N 1
ATOM 1597 C CA . PHE A 1 200 ? 20.520 14.112 -21.652 1.00 96.75 200 PHE A CA 1
ATOM 1598 C C . PHE A 1 200 ? 21.318 13.876 -20.368 1.00 96.75 200 PHE A C 1
ATOM 1600 O O . PHE A 1 200 ? 21.447 14.797 -19.568 1.00 96.75 200 PHE A O 1
ATOM 1607 N N . GLU A 1 201 ? 21.979 12.726 -20.221 1.00 95.44 201 GLU A N 1
ATOM 1608 C CA . GLU A 1 201 ? 22.819 12.422 -19.056 1.00 95.44 201 GLU A CA 1
ATOM 1609 C C . GLU A 1 201 ? 23.915 13.469 -18.834 1.00 95.44 201 GLU A C 1
ATOM 1611 O O . GLU A 1 201 ? 24.160 13.899 -17.704 1.00 95.44 201 GLU A O 1
ATOM 1616 N N . ARG A 1 202 ? 24.570 13.927 -19.909 1.00 97.00 202 ARG A N 1
ATOM 1617 C CA . ARG A 1 202 ? 25.589 14.981 -19.825 1.00 97.00 202 ARG A CA 1
ATOM 1618 C C . ARG A 1 202 ? 24.995 16.301 -19.324 1.00 97.00 202 ARG A C 1
ATOM 1620 O O . ARG A 1 202 ? 25.643 16.982 -18.528 1.00 97.00 202 ARG A O 1
ATOM 1627 N N . ARG A 1 203 ? 23.790 16.670 -19.774 1.00 97.12 203 ARG A N 1
ATOM 1628 C CA . ARG A 1 203 ? 23.076 17.869 -19.299 1.00 97.12 203 ARG A CA 1
ATOM 1629 C C . ARG A 1 203 ? 22.695 17.722 -17.831 1.00 97.12 203 ARG A C 1
ATOM 1631 O O . ARG A 1 203 ? 23.072 18.585 -17.045 1.00 97.12 203 ARG A O 1
ATOM 1638 N N . THR A 1 204 ? 22.071 16.608 -17.454 1.00 95.38 204 THR A N 1
ATOM 1639 C CA . THR A 1 204 ? 21.657 16.321 -16.075 1.00 95.38 204 THR A CA 1
ATOM 1640 C C . THR A 1 204 ? 22.851 16.342 -15.122 1.00 95.38 204 THR A C 1
ATOM 1642 O O . THR A 1 204 ? 22.813 17.029 -14.105 1.00 95.38 204 THR A O 1
ATOM 1645 N N . ARG A 1 205 ? 23.974 15.699 -15.477 1.00 95.44 205 ARG A N 1
ATOM 1646 C CA . ARG A 1 205 ? 25.213 15.756 -14.676 1.00 95.44 205 ARG A CA 1
ATOM 1647 C C . ARG A 1 205 ? 25.770 17.175 -14.559 1.00 95.44 205 ARG A C 1
ATOM 1649 O O . ARG A 1 205 ? 26.217 17.565 -13.484 1.00 95.44 205 ARG A O 1
ATOM 1656 N N . ALA A 1 206 ? 25.749 17.957 -15.639 1.00 96.50 206 ALA A N 1
ATOM 1657 C CA . ALA A 1 206 ? 26.218 19.342 -15.609 1.00 96.50 206 ALA A CA 1
ATOM 1658 C C . ALA A 1 206 ? 25.320 20.248 -14.748 1.00 96.50 206 ALA A C 1
ATOM 1660 O O . ALA A 1 206 ? 25.822 21.150 -14.078 1.00 96.50 206 ALA A O 1
ATOM 1661 N N . GLU A 1 207 ? 24.006 20.029 -14.750 1.00 95.75 207 GLU A N 1
ATOM 1662 C CA . GLU A 1 207 ? 23.063 20.735 -13.878 1.00 95.75 207 GLU A CA 1
ATOM 1663 C C . GLU A 1 207 ? 23.255 20.357 -12.411 1.00 95.75 207 GLU A C 1
ATOM 1665 O O . GLU A 1 207 ? 23.355 21.243 -11.559 1.00 95.75 207 GLU A O 1
ATOM 1670 N N . PHE A 1 208 ? 23.422 19.066 -12.126 1.00 93.94 208 PHE A N 1
ATOM 1671 C CA . PHE A 1 208 ? 23.703 18.586 -10.778 1.00 93.94 208 PHE A CA 1
ATOM 1672 C C . PHE A 1 208 ? 25.016 19.168 -10.236 1.00 93.94 208 PHE A C 1
ATOM 1674 O O . PHE A 1 208 ? 25.043 19.705 -9.130 1.00 93.94 208 PHE A O 1
ATOM 1681 N N . ALA A 1 209 ? 26.077 19.186 -11.052 1.00 94.88 209 ALA A N 1
ATOM 1682 C CA . ALA A 1 209 ? 27.358 19.796 -10.693 1.00 94.88 209 ALA A CA 1
ATOM 1683 C C . ALA A 1 209 ? 27.226 21.298 -10.363 1.00 94.88 209 ALA A C 1
ATOM 1685 O O . ALA A 1 209 ? 27.827 21.791 -9.405 1.00 94.88 209 ALA A O 1
ATOM 1686 N N . LYS A 1 210 ? 26.391 22.038 -11.109 1.00 95.06 210 LYS A N 1
ATOM 1687 C CA . LYS A 1 210 ? 26.102 23.454 -10.817 1.00 95.06 210 LYS A CA 1
ATOM 1688 C C . LYS A 1 210 ? 25.370 23.626 -9.484 1.00 95.06 210 LYS A C 1
ATOM 1690 O O . LYS A 1 210 ? 25.681 24.560 -8.740 1.00 95.06 210 LYS A O 1
ATOM 1695 N N . LEU A 1 211 ? 24.417 22.746 -9.170 1.00 92.19 211 LEU A N 1
ATOM 1696 C CA . LEU A 1 211 ? 23.686 22.766 -7.899 1.00 92.19 211 LEU A CA 1
ATOM 1697 C C . LEU A 1 211 ? 24.614 22.474 -6.712 1.00 92.19 211 LEU A C 1
ATOM 1699 O O . LEU A 1 211 ? 24.575 23.194 -5.707 1.00 92.19 211 LEU A O 1
ATOM 1703 N N . THR A 1 212 ? 25.496 21.480 -6.837 1.00 90.31 212 THR A N 1
ATOM 1704 C CA . THR A 1 212 ? 26.459 21.121 -5.786 1.00 90.31 212 THR A CA 1
ATOM 1705 C C . THR A 1 212 ? 27.507 22.211 -5.566 1.00 90.31 212 THR A C 1
ATOM 1707 O O . THR A 1 212 ? 27.794 22.567 -4.419 1.00 90.31 212 THR A O 1
ATOM 1710 N N . ASP A 1 213 ? 28.021 22.825 -6.636 1.00 90.00 213 ASP A N 1
ATOM 1711 C CA . ASP A 1 213 ? 28.961 23.948 -6.533 1.00 90.00 213 ASP A CA 1
ATOM 1712 C C . ASP A 1 213 ? 28.314 25.183 -5.893 1.00 90.00 213 ASP A C 1
ATOM 1714 O O . ASP A 1 213 ? 28.943 25.887 -5.094 1.00 90.00 213 ASP A O 1
ATOM 1718 N N . GLY A 1 214 ? 27.036 25.434 -6.195 1.00 84.06 214 GLY A N 1
ATOM 1719 C CA . GLY A 1 214 ? 26.245 26.487 -5.561 1.00 84.06 214 GLY A CA 1
ATOM 1720 C C . GLY A 1 214 ? 26.097 26.281 -4.052 1.00 84.06 214 GLY A C 1
ATOM 1721 O O . GLY A 1 214 ? 26.302 27.226 -3.282 1.00 84.06 214 GLY A O 1
ATOM 1722 N N . ARG A 1 215 ? 25.813 25.046 -3.611 1.00 81.00 215 ARG A N 1
ATOM 1723 C CA . ARG A 1 215 ? 25.743 24.698 -2.180 1.00 81.00 215 ARG A CA 1
ATOM 1724 C C . ARG A 1 215 ? 27.095 24.876 -1.488 1.00 81.00 215 ARG A C 1
ATOM 1726 O O . ARG A 1 215 ? 27.147 25.552 -0.463 1.00 81.00 215 ARG A O 1
ATOM 1733 N N . ARG A 1 216 ? 28.196 24.386 -2.075 1.00 77.94 216 ARG A N 1
ATOM 1734 C CA . ARG A 1 216 ? 29.553 24.545 -1.509 1.00 77.94 216 ARG A CA 1
ATOM 1735 C C . ARG A 1 216 ? 29.964 26.016 -1.369 1.00 77.94 216 ARG A C 1
ATOM 1737 O O . ARG A 1 216 ? 30.561 26.393 -0.361 1.00 77.94 216 ARG A O 1
ATOM 1744 N N . LYS A 1 217 ? 29.621 26.874 -2.339 1.00 79.19 217 LYS A N 1
ATOM 1745 C CA . LYS A 1 217 ? 29.895 28.323 -2.253 1.00 79.19 217 LYS A CA 1
ATOM 1746 C C . LYS A 1 217 ? 29.075 29.017 -1.164 1.00 79.19 217 LYS A C 1
ATOM 1748 O O . LYS A 1 217 ? 29.638 29.831 -0.439 1.00 79.19 217 LYS A O 1
ATOM 1753 N N . ARG A 1 218 ? 27.787 28.685 -1.011 1.00 77.31 218 ARG A N 1
ATOM 1754 C CA . ARG A 1 218 ? 26.937 29.243 0.061 1.00 77.31 218 ARG A CA 1
ATOM 1755 C C . ARG A 1 218 ? 27.392 28.786 1.444 1.00 77.31 218 ARG A C 1
ATOM 1757 O O . ARG A 1 218 ? 27.552 29.608 2.337 1.00 77.31 218 ARG A O 1
ATOM 1764 N N . GLN A 1 219 ? 27.735 27.508 1.588 1.00 78.88 219 GLN A N 1
ATOM 1765 C CA . GLN A 1 219 ? 28.224 26.960 2.852 1.00 78.88 219 GLN A CA 1
ATOM 1766 C C . GLN A 1 219 ? 29.551 27.602 3.297 1.00 78.88 219 GLN A C 1
ATOM 1768 O O . GLN A 1 219 ? 29.780 27.747 4.493 1.00 78.88 219 GLN A O 1
ATOM 1773 N N . ARG A 1 220 ? 30.400 28.056 2.359 1.00 73.50 220 ARG A N 1
ATOM 1774 C CA . ARG A 1 220 ? 31.623 28.834 2.651 1.00 73.50 220 ARG A CA 1
ATOM 1775 C C . ARG A 1 220 ? 31.379 30.300 3.030 1.00 73.50 220 ARG A C 1
ATOM 1777 O O . ARG A 1 220 ? 32.255 30.898 3.645 1.00 73.50 220 ARG A O 1
ATOM 1784 N N . LEU A 1 221 ? 30.251 30.885 2.631 1.00 73.44 221 LEU A N 1
ATOM 1785 C CA . LEU A 1 221 ? 29.896 32.269 2.968 1.00 73.44 221 LEU A CA 1
ATOM 1786 C C . LEU A 1 221 ? 29.194 32.359 4.330 1.00 73.44 221 LEU A C 1
ATOM 1788 O O . LEU A 1 221 ? 29.431 33.318 5.058 1.00 73.44 221 LEU A O 1
ATOM 1792 N N . ASP A 1 222 ? 28.410 31.338 4.687 1.00 72.88 222 ASP A N 1
ATOM 1793 C CA . ASP A 1 222 ? 27.634 31.306 5.934 1.00 72.88 222 ASP A CA 1
ATOM 1794 C C . ASP A 1 222 ? 28.328 30.565 7.084 1.00 72.88 222 ASP A C 1
ATOM 1796 O O . ASP A 1 222 ? 27.860 30.624 8.222 1.00 72.88 222 ASP A O 1
ATOM 1800 N N . SER A 1 223 ? 29.454 29.884 6.839 1.00 69.00 223 SER A N 1
ATOM 1801 C CA . SER A 1 223 ? 30.269 29.379 7.946 1.00 69.00 223 SER A CA 1
ATOM 1802 C C . SER A 1 223 ? 30.980 30.567 8.608 1.00 69.00 223 SER A C 1
ATOM 1804 O O . SER A 1 223 ? 31.820 31.209 7.969 1.00 69.00 223 SER A O 1
ATOM 1806 N N . PRO A 1 224 ? 30.662 30.904 9.876 1.00 73.19 224 PRO A N 1
ATOM 1807 C CA . PRO A 1 224 ? 31.353 31.973 10.579 1.00 73.19 224 PRO A CA 1
ATOM 1808 C C . PRO A 1 224 ? 32.842 31.648 10.560 1.00 73.19 224 PRO A C 1
ATOM 1810 O O . PRO A 1 224 ? 33.228 30.531 10.915 1.00 73.19 224 PRO A O 1
ATOM 1813 N N . LYS A 1 225 ? 33.668 32.608 10.106 1.00 71.00 225 LYS A N 1
ATOM 1814 C CA . LYS A 1 225 ? 35.133 32.492 10.152 1.00 71.00 225 LYS A CA 1
ATOM 1815 C C . LYS A 1 225 ? 35.485 31.880 11.506 1.00 71.00 225 LYS A C 1
ATOM 1817 O O . LYS A 1 225 ? 35.113 32.497 12.509 1.00 71.00 225 LYS A O 1
ATOM 1822 N N . PRO A 1 226 ? 36.129 30.696 11.555 1.00 66.19 226 PRO A N 1
ATOM 1823 C CA . PRO A 1 226 ? 36.479 30.093 12.826 1.00 66.19 226 PRO A CA 1
ATOM 1824 C C . PRO A 1 226 ? 37.253 31.154 13.587 1.00 66.19 226 PRO A C 1
ATOM 1826 O O . PRO A 1 226 ? 38.246 31.686 13.078 1.00 66.19 226 PRO A O 1
ATOM 1829 N N . ALA A 1 227 ? 36.709 31.557 14.738 1.00 66.94 227 ALA A N 1
ATOM 1830 C CA . ALA A 1 227 ? 37.355 32.525 15.596 1.00 66.94 227 ALA A CA 1
ATOM 1831 C C . ALA A 1 227 ? 38.791 32.041 15.759 1.00 66.94 227 ALA A C 1
ATOM 1833 O O . ALA A 1 227 ? 39.007 30.882 16.110 1.00 66.94 227 ALA A O 1
ATOM 1834 N N . SER A 1 228 ? 39.744 32.898 15.395 1.00 59.44 228 SER A N 1
ATOM 1835 C CA . SER A 1 228 ? 41.173 32.642 15.495 1.00 59.44 228 SER A CA 1
ATOM 1836 C C . SER A 1 228 ? 41.514 32.391 16.960 1.00 59.44 228 SER A C 1
ATOM 1838 O O . SER A 1 228 ? 41.963 33.283 17.677 1.00 59.44 228 SER A O 1
ATOM 1840 N N . THR A 1 229 ? 41.268 31.176 17.438 1.00 56.34 229 THR A N 1
ATOM 1841 C CA . THR A 1 229 ? 41.826 30.688 18.680 1.00 56.34 229 THR A CA 1
ATOM 1842 C C . THR A 1 229 ? 43.308 30.562 18.407 1.00 56.34 229 THR A C 1
ATOM 1844 O O . THR A 1 229 ? 43.734 29.666 17.677 1.00 56.34 229 THR A O 1
ATOM 1847 N N . ASN A 1 230 ? 44.066 31.508 18.958 1.00 57.81 230 ASN A N 1
ATOM 1848 C CA . ASN A 1 230 ? 45.510 31.449 19.123 1.00 57.81 230 ASN A CA 1
ATOM 1849 C C . ASN A 1 230 ? 45.856 30.194 19.939 1.00 57.81 230 ASN A C 1
ATOM 1851 O O . ASN A 1 230 ? 46.136 30.263 21.132 1.00 57.81 230 ASN A O 1
ATOM 1855 N N . LEU A 1 231 ? 45.771 29.023 19.315 1.00 55.22 231 LEU A N 1
ATOM 1856 C CA . LEU A 1 231 ? 46.334 27.805 19.853 1.00 55.22 231 LEU A CA 1
ATOM 1857 C C . LEU A 1 231 ? 47.818 27.849 19.524 1.00 55.22 231 LEU A C 1
ATOM 1859 O O . LEU A 1 231 ? 48.220 27.961 18.365 1.00 55.22 231 LEU A O 1
ATOM 1863 N N . ALA A 1 232 ? 48.602 27.837 20.598 1.00 63.72 232 ALA A N 1
ATOM 1864 C CA . ALA A 1 232 ? 50.051 27.815 20.600 1.00 63.72 232 ALA A CA 1
ATOM 1865 C C . ALA A 1 232 ? 50.609 26.842 19.543 1.00 63.72 232 ALA A C 1
ATOM 1867 O O . ALA A 1 232 ? 49.986 25.810 19.272 1.00 63.72 232 ALA A O 1
ATOM 1868 N N . PRO A 1 233 ? 51.784 27.142 18.961 1.00 57.84 233 PRO A N 1
ATOM 1869 C CA . PRO A 1 233 ? 52.399 26.316 17.931 1.00 57.84 233 PRO A CA 1
ATOM 1870 C C . PRO A 1 233 ? 52.512 24.869 18.416 1.00 57.84 233 PRO A C 1
ATOM 1872 O O . PRO A 1 233 ? 53.328 24.547 19.281 1.00 57.84 233 PRO A O 1
ATOM 1875 N N . ARG A 1 234 ? 51.672 23.990 17.856 1.00 52.53 234 ARG A N 1
ATOM 1876 C CA . ARG A 1 234 ? 51.801 22.544 18.020 1.00 52.53 234 ARG A CA 1
ATOM 1877 C C . ARG A 1 234 ? 53.188 22.166 17.513 1.00 52.53 234 ARG A C 1
ATOM 1879 O O . ARG A 1 234 ? 53.529 22.401 16.353 1.00 52.53 234 ARG A O 1
ATOM 1886 N N . SER A 1 235 ? 53.995 21.638 18.424 1.00 60.88 235 SER A N 1
ATOM 1887 C CA . SER A 1 235 ? 55.309 21.083 18.143 1.00 60.88 235 SER A CA 1
ATOM 1888 C C . SER A 1 235 ? 55.215 20.107 16.972 1.00 60.88 235 SER A C 1
ATOM 1890 O O . SER A 1 235 ? 54.301 19.286 16.884 1.00 60.88 235 SER A O 1
ATOM 1892 N N . LYS A 1 236 ? 56.159 20.245 16.039 1.00 65.31 236 LYS A N 1
ATOM 1893 C CA . LYS A 1 236 ? 56.285 19.388 14.860 1.00 65.31 236 LYS A CA 1
ATOM 1894 C C . LYS A 1 236 ? 56.241 17.916 15.300 1.00 65.31 236 LYS A C 1
ATOM 1896 O O . LYS A 1 236 ? 56.961 17.574 16.244 1.00 65.31 236 LYS A O 1
ATOM 1901 N N . PRO A 1 237 ? 55.455 17.046 14.642 1.00 54.22 237 PRO A N 1
ATOM 1902 C CA . PRO A 1 237 ? 55.523 15.620 14.909 1.00 54.22 237 PRO A CA 1
ATOM 1903 C C . PRO A 1 237 ? 56.963 15.152 14.683 1.00 54.22 237 PRO A C 1
ATOM 1905 O O . PRO A 1 237 ? 57.594 15.442 13.663 1.00 54.22 237 PRO A O 1
ATOM 1908 N N . LYS A 1 238 ? 57.505 14.502 15.712 1.00 59.84 238 LYS A N 1
ATOM 1909 C CA . LYS A 1 238 ? 58.852 13.943 15.747 1.00 59.84 238 LYS A CA 1
ATOM 1910 C C . LYS A 1 238 ? 58.936 12.914 14.617 1.00 59.84 238 LYS A C 1
ATOM 1912 O O . LYS A 1 238 ? 58.186 11.943 14.629 1.00 59.84 238 LYS A O 1
ATOM 1917 N N . LYS A 1 239 ? 59.805 13.152 13.628 1.00 54.16 239 LYS A N 1
ATOM 1918 C CA . LYS A 1 239 ? 60.106 12.176 12.574 1.00 54.16 239 LYS A CA 1
ATOM 1919 C C . LYS A 1 239 ? 60.594 10.898 13.256 1.00 54.16 239 LYS A C 1
ATOM 1921 O O . LYS A 1 239 ? 61.637 10.918 13.907 1.00 54.16 239 LYS A O 1
ATOM 1926 N N . PHE A 1 240 ? 59.804 9.835 13.170 1.00 44.50 240 PHE A N 1
ATOM 1927 C CA . PHE A 1 240 ? 60.212 8.509 13.607 1.00 44.50 240 PHE A CA 1
ATOM 1928 C C . PHE A 1 240 ? 61.168 7.977 12.538 1.00 44.50 240 PHE A C 1
ATOM 1930 O O . PHE A 1 240 ? 60.769 7.772 11.394 1.00 44.50 240 PHE A O 1
ATOM 1937 N N . ASN A 1 241 ? 62.447 7.870 12.892 1.00 45.53 241 ASN A N 1
ATOM 1938 C CA . ASN A 1 241 ? 63.469 7.257 12.053 1.00 45.53 241 ASN A CA 1
ATOM 1939 C C . ASN A 1 241 ? 63.312 5.743 12.230 1.00 45.53 241 ASN A C 1
ATOM 1941 O O . ASN A 1 241 ? 63.630 5.218 13.295 1.00 45.53 241 ASN A O 1
ATOM 1945 N N . ILE A 1 242 ? 62.739 5.071 11.234 1.00 58.62 242 ILE A N 1
ATOM 1946 C CA . ILE A 1 242 ? 62.710 3.610 11.175 1.00 58.62 242 ILE A CA 1
ATOM 1947 C C . ILE A 1 242 ? 64.015 3.205 10.496 1.00 58.62 242 ILE A C 1
ATOM 1949 O O . ILE A 1 242 ? 64.188 3.413 9.297 1.00 58.62 242 ILE A O 1
ATOM 1953 N N . GLU A 1 243 ? 64.962 2.728 11.301 1.00 53.41 243 GLU A N 1
ATOM 1954 C CA . GLU A 1 243 ? 66.179 2.089 10.813 1.00 53.41 243 GLU A CA 1
ATOM 1955 C C . GLU A 1 243 ? 65.825 0.759 10.150 1.00 53.41 243 GLU A C 1
ATOM 1957 O O . GLU A 1 243 ? 65.093 -0.068 10.695 1.00 53.41 243 GLU A O 1
ATOM 1962 N N . SER A 1 244 ? 66.352 0.601 8.942 1.00 46.75 244 SER A N 1
ATOM 1963 C CA . SER A 1 244 ? 66.276 -0.583 8.105 1.00 46.75 244 SER A CA 1
ATOM 1964 C C . SER A 1 244 ? 66.891 -1.794 8.807 1.00 46.75 244 SER A C 1
ATOM 1966 O O . SER A 1 244 ? 68.100 -1.835 9.027 1.00 46.75 244 SER A O 1
ATOM 1968 N N . SER A 1 245 ? 66.077 -2.808 9.097 1.00 44.88 245 SER A N 1
ATOM 1969 C CA . SER A 1 245 ? 66.561 -4.175 9.290 1.00 44.88 245 SER A CA 1
ATOM 1970 C C . SER A 1 245 ? 66.412 -4.933 7.974 1.00 44.88 245 SER A C 1
ATOM 1972 O O . SER A 1 245 ? 65.302 -5.117 7.473 1.00 44.88 245 SER A O 1
ATOM 1974 N N . GLU A 1 246 ? 67.547 -5.328 7.413 1.00 54.12 246 GLU A N 1
ATOM 1975 C CA . GLU A 1 246 ? 67.663 -6.159 6.223 1.00 54.12 246 GLU A CA 1
ATOM 1976 C C . GLU A 1 246 ? 67.059 -7.555 6.430 1.00 54.12 246 GLU A C 1
ATOM 1978 O O . GLU A 1 246 ? 67.264 -8.190 7.464 1.00 54.12 246 GLU A O 1
ATOM 1983 N N . GLY A 1 247 ? 66.408 -8.053 5.375 1.00 43.22 247 GLY A N 1
ATOM 1984 C CA . GLY A 1 247 ? 66.257 -9.480 5.106 1.00 43.22 247 GLY A CA 1
ATOM 1985 C C . GLY A 1 247 ? 64.881 -10.062 5.412 1.00 43.22 247 GLY A C 1
ATOM 1986 O O . GLY A 1 247 ? 64.613 -10.454 6.537 1.00 43.22 247 GLY A O 1
ATOM 1987 N N . HIS A 1 248 ? 64.051 -10.237 4.384 1.00 42.50 248 HIS A N 1
ATOM 1988 C CA . HIS A 1 248 ? 63.821 -11.554 3.781 1.00 42.50 248 HIS A CA 1
ATOM 1989 C C . HIS A 1 248 ? 63.012 -11.386 2.487 1.00 42.50 248 HIS A C 1
ATOM 1991 O O . HIS A 1 248 ? 62.172 -10.498 2.376 1.00 42.50 248 HIS A O 1
ATOM 1997 N N . VAL A 1 249 ? 63.348 -12.200 1.493 1.00 55.31 249 VAL A N 1
ATOM 1998 C CA . VAL A 1 249 ? 62.768 -12.219 0.150 1.00 55.31 249 VAL A CA 1
ATOM 1999 C C . VAL A 1 249 ? 61.548 -13.121 0.205 1.00 55.31 249 VAL A C 1
ATOM 2001 O O . VAL A 1 249 ? 61.730 -14.279 0.547 1.00 55.31 249 VAL A O 1
ATOM 2004 N N . ASP A 1 250 ? 60.367 -12.620 -0.155 1.00 39.16 250 ASP A N 1
ATOM 2005 C CA . ASP A 1 250 ? 59.283 -13.447 -0.689 1.00 39.16 250 ASP A CA 1
ATOM 2006 C C . ASP A 1 250 ? 58.388 -12.615 -1.620 1.00 39.16 250 ASP A C 1
ATOM 2008 O O . ASP A 1 250 ? 58.083 -11.448 -1.375 1.00 39.16 250 ASP A O 1
ATOM 2012 N N . GLU A 1 251 ? 58.059 -13.229 -2.753 1.00 54.75 251 GLU A N 1
ATOM 2013 C CA . GLU A 1 251 ? 57.425 -12.656 -3.937 1.00 54.75 251 GLU A CA 1
ATOM 2014 C C . GLU A 1 251 ? 55.991 -12.167 -3.674 1.00 54.75 251 GLU A C 1
ATOM 2016 O O . GLU A 1 251 ? 55.065 -12.965 -3.509 1.00 54.75 251 GLU A O 1
ATOM 2021 N N . GLU A 1 252 ? 55.771 -10.851 -3.749 1.00 42.81 252 GLU A N 1
ATOM 2022 C CA . GLU A 1 252 ? 54.430 -10.271 -3.824 1.00 42.81 252 GLU A CA 1
ATOM 2023 C C . GLU A 1 252 ? 53.996 -9.986 -5.264 1.00 42.81 252 GLU A C 1
ATOM 2025 O O . GLU A 1 252 ? 54.616 -9.250 -6.036 1.00 42.81 252 GLU A O 1
ATOM 2030 N N . ARG A 1 253 ? 52.836 -10.559 -5.594 1.00 46.25 253 ARG A N 1
ATOM 2031 C CA . ARG A 1 253 ? 51.965 -10.127 -6.680 1.00 46.25 253 ARG A CA 1
ATOM 2032 C C . ARG A 1 253 ? 51.551 -8.675 -6.450 1.00 46.25 253 ARG A C 1
ATOM 2034 O O . ARG A 1 253 ? 50.845 -8.377 -5.494 1.00 46.25 253 ARG A O 1
ATOM 2041 N N . ASN A 1 254 ? 51.902 -7.833 -7.416 1.00 47.00 254 ASN A N 1
ATOM 2042 C CA . ASN A 1 254 ? 51.366 -6.496 -7.662 1.00 47.00 254 ASN A CA 1
ATOM 2043 C C . ASN A 1 254 ? 49.859 -6.384 -7.341 1.00 47.00 254 ASN A C 1
ATOM 2045 O O . ASN A 1 254 ? 49.008 -6.808 -8.129 1.00 47.00 254 ASN A O 1
ATOM 2049 N N . ARG A 1 255 ? 49.529 -5.749 -6.214 1.00 46.22 255 ARG A N 1
ATOM 2050 C CA . ARG A 1 255 ? 48.264 -5.036 -6.013 1.00 46.22 255 ARG A CA 1
ATOM 2051 C C . ARG A 1 255 ? 48.595 -3.562 -5.843 1.00 46.22 255 ARG A C 1
ATOM 2053 O O . ARG A 1 255 ? 49.293 -3.184 -4.913 1.00 46.22 255 ARG A O 1
ATOM 2060 N N . CYS A 1 256 ? 48.106 -2.751 -6.773 1.00 42.44 256 CYS A N 1
ATOM 2061 C CA . CYS A 1 256 ? 48.100 -1.303 -6.650 1.00 42.44 256 CYS A CA 1
ATOM 2062 C C . CYS A 1 256 ? 47.224 -0.915 -5.452 1.00 42.44 256 CYS A C 1
ATOM 2064 O O . CYS A 1 256 ? 46.003 -1.043 -5.518 1.00 42.44 256 CYS A O 1
ATOM 2066 N N . GLU A 1 257 ? 47.850 -0.472 -4.367 1.00 47.62 257 GLU A N 1
ATOM 2067 C CA . GLU A 1 257 ? 47.185 0.249 -3.285 1.00 47.62 257 GLU A CA 1
ATOM 2068 C C . GLU A 1 257 ? 47.292 1.751 -3.580 1.00 47.62 257 GLU A C 1
ATOM 2070 O O . GLU A 1 257 ? 48.383 2.321 -3.561 1.00 47.62 257 GLU A O 1
ATOM 2075 N N . ASP A 1 258 ? 46.160 2.377 -3.906 1.00 55.34 258 ASP A N 1
ATOM 2076 C CA . ASP A 1 258 ? 46.026 3.834 -4.001 1.00 55.34 258 ASP A CA 1
ATOM 2077 C C . ASP A 1 258 ? 45.999 4.437 -2.581 1.00 55.34 258 ASP A C 1
ATOM 2079 O O . ASP A 1 258 ? 45.109 4.095 -1.795 1.00 55.34 258 ASP A O 1
ATOM 2083 N N . PRO A 1 259 ? 46.923 5.344 -2.216 1.00 48.31 259 PRO A N 1
ATOM 2084 C CA . PRO A 1 259 ? 47.079 5.803 -0.839 1.00 48.31 259 PRO A CA 1
ATOM 2085 C C . PRO A 1 259 ? 46.280 7.079 -0.517 1.00 48.31 259 PRO A C 1
ATOM 2087 O O . PRO A 1 259 ? 46.801 7.936 0.187 1.00 48.31 259 PRO A O 1
ATOM 2090 N N . ASP A 1 260 ? 45.044 7.237 -1.013 1.00 47.41 260 ASP A N 1
ATOM 2091 C CA . ASP A 1 260 ? 44.245 8.454 -0.743 1.00 47.41 260 ASP A CA 1
ATOM 2092 C C . ASP A 1 260 ? 42.708 8.273 -0.830 1.00 47.41 260 ASP A C 1
ATOM 2094 O O . ASP A 1 260 ? 41.969 9.188 -1.195 1.00 47.41 260 ASP A O 1
ATOM 2098 N N . TYR A 1 261 ? 42.171 7.103 -0.458 1.00 58.00 261 TYR A N 1
ATOM 2099 C CA . TYR A 1 261 ? 40.716 6.939 -0.306 1.00 58.00 261 TYR A CA 1
ATOM 2100 C C . TYR A 1 261 ? 40.265 7.234 1.133 1.00 58.00 261 TYR A C 1
ATOM 2102 O O . TYR A 1 261 ? 40.290 6.367 2.008 1.00 58.00 261 TYR A O 1
ATOM 2110 N N . THR A 1 262 ? 39.815 8.462 1.387 1.00 52.62 262 THR A N 1
ATOM 2111 C CA . THR A 1 262 ? 38.993 8.779 2.563 1.00 52.62 262 THR A CA 1
ATOM 2112 C C . THR A 1 262 ? 37.520 8.535 2.225 1.00 52.62 262 THR A C 1
ATOM 2114 O O . THR A 1 262 ? 37.017 9.188 1.309 1.00 52.62 262 THR A O 1
ATOM 2117 N N . PRO A 1 263 ? 36.796 7.650 2.937 1.00 47.31 263 PRO A N 1
ATOM 2118 C CA . PRO A 1 263 ? 35.371 7.468 2.708 1.00 47.31 263 PRO A CA 1
ATOM 2119 C C . PRO A 1 263 ? 34.633 8.692 3.261 1.00 47.31 263 PRO A C 1
ATOM 2121 O O . PRO A 1 263 ? 34.412 8.807 4.468 1.00 47.31 263 PRO A O 1
ATOM 2124 N N . GLU A 1 264 ? 34.283 9.637 2.389 1.00 46.03 264 GLU A N 1
ATOM 2125 C CA . GLU A 1 264 ? 33.268 10.630 2.722 1.00 46.03 264 GLU A CA 1
ATOM 2126 C C . GLU A 1 264 ? 31.940 9.888 2.896 1.00 46.03 264 GLU A C 1
ATOM 2128 O O . GLU A 1 264 ? 31.475 9.154 2.025 1.00 46.03 264 GLU A O 1
ATOM 2133 N N . ASN A 1 265 ? 31.387 10.023 4.096 1.00 48.47 265 ASN A N 1
ATOM 2134 C CA . ASN A 1 265 ? 30.162 9.389 4.543 1.00 48.47 265 ASN A CA 1
ATOM 2135 C C . ASN A 1 265 ? 28.976 10.120 3.888 1.00 48.47 265 ASN A C 1
ATOM 2137 O O . ASN A 1 265 ? 28.348 10.981 4.503 1.00 48.47 265 ASN A O 1
ATOM 2141 N N . ASP A 1 266 ? 28.744 9.836 2.609 1.00 41.22 266 ASP A N 1
ATOM 2142 C CA . ASP A 1 266 ? 27.689 10.442 1.800 1.00 41.22 266 ASP A CA 1
ATOM 2143 C C . ASP A 1 266 ? 26.394 9.637 1.992 1.00 41.22 266 ASP A C 1
ATOM 2145 O O . ASP A 1 266 ? 26.039 8.753 1.213 1.00 41.22 266 ASP A O 1
ATOM 2149 N N . HIS A 1 267 ? 25.702 9.903 3.103 1.00 46.78 267 HIS A N 1
ATOM 2150 C CA . HIS A 1 267 ? 24.297 9.535 3.262 1.00 46.78 267 HIS A CA 1
ATOM 2151 C C . HIS A 1 267 ? 23.456 10.434 2.346 1.00 46.78 267 HIS A C 1
ATOM 2153 O O . HIS A 1 267 ? 22.835 11.392 2.805 1.00 46.78 267 HIS A O 1
ATOM 2159 N N . ASN A 1 268 ? 23.456 10.137 1.047 1.00 40.81 268 ASN A N 1
ATOM 2160 C CA . ASN A 1 268 ? 22.408 10.617 0.161 1.00 40.81 268 ASN A CA 1
ATOM 2161 C C . ASN A 1 268 ? 21.202 9.705 0.360 1.00 40.81 268 ASN A C 1
ATOM 2163 O O . ASN A 1 268 ? 21.234 8.520 0.042 1.00 40.81 268 ASN A O 1
ATOM 2167 N N . GLU A 1 269 ? 20.177 10.268 0.989 1.00 42.25 269 GLU A N 1
ATOM 2168 C CA . GLU A 1 269 ? 18.838 9.703 1.010 1.00 42.25 269 GLU A CA 1
ATOM 2169 C C . GLU A 1 269 ? 18.377 9.573 -0.445 1.00 42.25 269 GLU A C 1
ATOM 2171 O O . GLU A 1 269 ? 18.341 10.561 -1.179 1.00 42.25 269 GLU A O 1
ATOM 2176 N N . ASP A 1 270 ? 18.101 8.338 -0.857 1.00 38.44 270 ASP A N 1
ATOM 2177 C CA . ASP A 1 270 ? 17.539 7.995 -2.156 1.00 38.44 270 ASP A CA 1
ATOM 2178 C C . ASP A 1 270 ? 16.227 8.776 -2.365 1.00 38.44 270 ASP A C 1
ATOM 2180 O O . ASP A 1 270 ? 15.181 8.449 -1.799 1.00 38.44 270 ASP A O 1
ATOM 2184 N N . GLU A 1 271 ? 16.284 9.848 -3.159 1.00 43.03 271 GLU A N 1
ATOM 2185 C CA . GLU A 1 271 ? 15.099 10.454 -3.761 1.00 43.03 271 GLU A CA 1
ATOM 2186 C C . GLU A 1 271 ? 14.592 9.494 -4.848 1.00 43.03 271 GLU A C 1
ATOM 2188 O O . GLU A 1 271 ? 15.027 9.541 -6.003 1.00 43.03 271 GLU A O 1
ATOM 2193 N N . ASP A 1 272 ? 13.680 8.601 -4.447 1.00 40.88 272 ASP A N 1
ATOM 2194 C CA . ASP A 1 272 ? 12.871 7.758 -5.332 1.00 40.88 272 ASP A CA 1
ATOM 2195 C C . ASP A 1 272 ? 12.152 8.643 -6.362 1.00 40.88 272 ASP A C 1
ATOM 2197 O O . ASP A 1 272 ? 11.112 9.257 -6.104 1.00 40.88 272 ASP A O 1
ATOM 2201 N N . SER A 1 273 ? 12.732 8.728 -7.554 1.00 42.84 273 SER A N 1
ATOM 2202 C CA . SER A 1 273 ? 12.128 9.368 -8.714 1.00 42.84 273 SER A CA 1
ATOM 2203 C C . SER A 1 273 ? 11.199 8.352 -9.374 1.00 42.84 273 SER A C 1
ATOM 2205 O O . SER A 1 273 ? 11.594 7.600 -10.263 1.00 42.84 273 SER A O 1
ATOM 2207 N N . GLU A 1 274 ? 9.947 8.307 -8.914 1.00 37.31 274 GLU A N 1
ATOM 2208 C CA . GLU A 1 274 ? 8.855 7.650 -9.635 1.00 37.31 274 GLU A CA 1
ATOM 2209 C C . GLU A 1 274 ? 8.591 8.429 -10.932 1.00 37.31 274 GLU A C 1
ATOM 2211 O O . GLU A 1 274 ? 7.797 9.367 -10.981 1.00 37.31 274 GLU A O 1
ATOM 2216 N N . GLN A 1 275 ? 9.322 8.080 -11.987 1.00 39.12 275 GLN A N 1
ATOM 2217 C CA . GLN A 1 275 ? 9.048 8.555 -13.334 1.00 39.12 275 GLN A CA 1
ATOM 2218 C C . GLN A 1 275 ? 7.966 7.643 -13.921 1.00 39.12 275 GLN A C 1
ATOM 2220 O O . GLN A 1 275 ? 8.225 6.484 -14.249 1.00 39.12 275 GLN A O 1
ATOM 2225 N N . GLU A 1 276 ? 6.730 8.148 -13.966 1.00 43.03 276 GLU A N 1
ATOM 2226 C CA . GLU A 1 276 ? 5.605 7.499 -14.640 1.00 43.03 276 GLU A CA 1
ATOM 2227 C C . GLU A 1 276 ? 5.964 7.319 -16.123 1.00 43.03 276 GLU A C 1
ATOM 2229 O O . GLU A 1 276 ? 6.060 8.284 -16.880 1.00 43.03 276 GLU A O 1
ATOM 2234 N N . LEU A 1 277 ? 6.230 6.074 -16.523 1.00 40.16 277 LEU A N 1
ATOM 2235 C CA . LEU A 1 277 ? 6.288 5.684 -17.926 1.00 40.16 277 LEU A CA 1
ATOM 2236 C C . LEU A 1 277 ? 4.848 5.682 -18.447 1.00 40.16 277 LEU A C 1
ATOM 2238 O O . LEU A 1 277 ? 4.039 4.848 -18.041 1.00 40.16 277 LEU A O 1
ATOM 2242 N N . GLU A 1 278 ? 4.526 6.650 -19.303 1.00 38.94 278 GLU A N 1
ATOM 2243 C CA . GLU A 1 278 ? 3.337 6.606 -20.151 1.00 38.94 278 GLU A CA 1
ATOM 2244 C C . GLU A 1 278 ? 3.516 5.455 -21.153 1.00 38.94 278 GLU A C 1
ATOM 2246 O O . GLU A 1 278 ? 4.190 5.595 -22.175 1.00 38.94 278 GLU A O 1
ATOM 2251 N N . ASP A 1 279 ? 2.950 4.292 -20.822 1.00 41.56 279 ASP A N 1
AT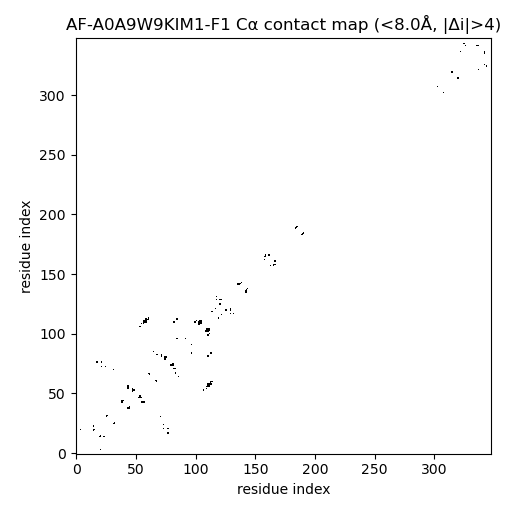OM 2252 C CA . ASP A 1 279 ? 2.832 3.160 -21.740 1.00 41.56 279 ASP A CA 1
ATOM 2253 C C . ASP A 1 279 ? 1.866 3.555 -22.870 1.00 41.56 279 ASP A C 1
ATOM 2255 O O . ASP A 1 279 ? 0.668 3.756 -22.661 1.00 41.56 279 ASP A O 1
ATOM 2259 N N . SER A 1 280 ? 2.410 3.703 -24.077 1.00 41.56 280 SER A N 1
ATOM 2260 C CA . SER A 1 280 ? 1.635 3.782 -25.315 1.00 41.56 280 SER A CA 1
ATOM 2261 C C . SER A 1 280 ? 1.374 2.353 -25.787 1.00 41.56 280 SER A C 1
ATOM 2263 O O . SER A 1 280 ? 2.275 1.667 -26.261 1.00 41.56 280 SER A O 1
ATOM 2265 N N . GLU A 1 281 ? 0.145 1.883 -25.586 1.00 45.81 281 GLU A N 1
ATOM 2266 C CA . GLU A 1 281 ? -0.325 0.578 -26.052 1.00 45.81 281 GLU A CA 1
ATOM 2267 C C . GLU A 1 281 ? -0.691 0.672 -27.545 1.00 45.81 281 GLU A C 1
ATOM 2269 O O . GLU A 1 281 ? -1.806 1.046 -27.905 1.00 45.81 281 GLU A O 1
ATOM 2274 N N . GLU A 1 282 ? 0.260 0.350 -28.424 1.00 46.62 282 GLU A N 1
ATOM 2275 C CA . GLU A 1 282 ? -0.050 -0.222 -29.740 1.00 46.62 282 GLU A CA 1
ATOM 2276 C C . GLU A 1 282 ? 0.017 -1.750 -29.578 1.00 46.62 282 GLU A C 1
ATOM 2278 O O . GLU A 1 282 ? 1.094 -2.330 -29.432 1.00 46.62 282 GLU A O 1
ATOM 2283 N N . GLU A 1 283 ? -1.151 -2.394 -29.480 1.00 46.81 283 GLU A N 1
ATOM 2284 C CA . GLU A 1 283 ? -1.279 -3.853 -29.419 1.00 46.81 283 GLU A CA 1
ATOM 2285 C C . GLU A 1 283 ? -1.140 -4.438 -30.836 1.00 46.81 283 GLU A C 1
ATOM 2287 O O . GLU A 1 283 ? -2.040 -4.302 -31.663 1.00 46.81 283 GLU A O 1
ATOM 2292 N N . ASP A 1 284 ? -0.011 -5.098 -31.108 1.00 45.53 284 ASP A N 1
ATOM 2293 C CA . ASP A 1 284 ? 0.139 -6.013 -32.243 1.00 45.53 284 ASP A CA 1
ATOM 2294 C C . ASP A 1 284 ? -0.427 -7.392 -31.844 1.00 45.53 284 ASP A C 1
ATOM 2296 O O . ASP A 1 284 ? 0.152 -8.117 -31.030 1.00 45.53 284 ASP A O 1
ATOM 2300 N N . ASP A 1 285 ? -1.580 -7.750 -32.413 1.00 52.00 285 ASP A N 1
ATOM 2301 C CA . ASP A 1 285 ? -2.372 -8.956 -32.111 1.00 52.00 285 ASP A CA 1
ATOM 2302 C C . ASP A 1 285 ? -1.828 -10.271 -32.726 1.00 52.00 285 ASP A C 1
ATOM 2304 O O . ASP A 1 285 ? -2.504 -11.299 -32.687 1.00 52.00 285 ASP A O 1
ATOM 2308 N N . GLU A 1 286 ? -0.620 -10.297 -33.298 1.00 51.97 286 GLU A N 1
ATOM 2309 C CA . GLU A 1 286 ? -0.201 -11.415 -34.170 1.00 51.97 286 GLU A CA 1
ATOM 2310 C C . GLU A 1 286 ? 0.484 -12.615 -33.472 1.00 51.97 286 GLU A C 1
ATOM 2312 O O . GLU A 1 286 ? 0.649 -13.650 -34.112 1.00 51.97 286 GLU A O 1
ATOM 2317 N N . ASP A 1 287 ? 0.796 -12.565 -32.167 1.00 52.06 287 ASP A N 1
ATOM 2318 C CA . ASP A 1 287 ? 1.608 -13.614 -31.499 1.00 52.06 287 ASP A CA 1
ATOM 2319 C C . ASP A 1 287 ? 0.890 -14.414 -30.377 1.00 52.06 287 ASP A C 1
ATOM 2321 O O . ASP A 1 287 ? 1.530 -15.175 -29.640 1.00 52.06 287 ASP A O 1
ATOM 2325 N N . ARG A 1 288 ? -0.436 -14.279 -30.191 1.00 53.22 288 ARG A N 1
ATOM 2326 C CA . ARG A 1 288 ? -1.153 -14.973 -29.088 1.00 53.22 288 ARG A CA 1
ATOM 2327 C C . ARG A 1 288 ? -1.323 -16.487 -29.280 1.00 53.22 288 ARG A C 1
ATOM 2329 O O . ARG A 1 288 ? -1.399 -17.204 -28.282 1.00 53.22 288 ARG A O 1
ATOM 2336 N N . ASP A 1 289 ? -1.300 -16.991 -30.511 1.00 52.09 289 ASP A N 1
ATOM 2337 C CA . ASP A 1 289 ? -1.637 -18.396 -30.793 1.00 52.09 289 ASP A CA 1
ATOM 2338 C C . ASP A 1 289 ? -0.546 -19.405 -30.365 1.00 52.09 289 ASP A C 1
ATOM 2340 O O . ASP A 1 289 ? -0.841 -20.569 -30.077 1.00 52.09 289 ASP A O 1
ATOM 2344 N N . ASP A 1 290 ? 0.712 -18.970 -30.227 1.00 52.25 290 ASP A N 1
ATOM 2345 C CA . ASP A 1 290 ? 1.833 -19.868 -29.902 1.00 52.25 290 ASP A CA 1
ATOM 2346 C C . ASP A 1 290 ? 2.024 -20.102 -28.390 1.00 52.25 290 ASP A C 1
ATOM 2348 O O . ASP A 1 290 ? 2.580 -21.126 -27.971 1.00 52.25 290 ASP A O 1
ATOM 2352 N N . VAL A 1 291 ? 1.544 -19.186 -27.541 1.00 52.38 291 VAL A N 1
ATOM 2353 C CA . VAL A 1 291 ? 1.670 -19.302 -26.075 1.00 52.38 291 VAL A CA 1
ATOM 2354 C C . VAL A 1 291 ? 0.652 -20.298 -25.512 1.00 52.38 291 VAL A C 1
ATOM 2356 O O . VAL A 1 291 ? 0.995 -21.108 -24.643 1.00 52.38 291 VAL A O 1
ATOM 2359 N N . ASP A 1 292 ? -0.562 -20.321 -26.063 1.00 50.59 292 ASP A N 1
ATOM 2360 C CA . ASP A 1 292 ? -1.620 -21.245 -25.642 1.00 50.59 292 ASP A CA 1
ATOM 2361 C C . ASP A 1 292 ? -1.333 -22.693 -26.075 1.00 50.59 292 ASP A C 1
ATOM 2363 O O . ASP A 1 292 ? -1.612 -23.642 -25.332 1.00 50.59 292 ASP A O 1
ATOM 2367 N N . ALA A 1 293 ? -0.653 -22.883 -27.212 1.00 52.75 293 ALA A N 1
ATOM 2368 C CA . ALA A 1 293 ? -0.188 -24.197 -27.655 1.00 52.75 293 ALA A CA 1
ATOM 2369 C C . ALA A 1 293 ? 0.897 -24.795 -26.732 1.00 52.75 293 ALA A C 1
ATOM 2371 O O . ALA A 1 293 ? 0.965 -26.017 -26.556 1.00 52.75 293 ALA A O 1
ATOM 2372 N N . PHE A 1 294 ? 1.727 -23.956 -26.098 1.00 44.81 294 PHE A N 1
ATOM 2373 C CA . PHE A 1 294 ? 2.807 -24.404 -25.212 1.00 44.81 294 PHE A CA 1
ATOM 2374 C C . PHE A 1 294 ? 2.308 -24.806 -23.812 1.00 44.81 294 PHE A C 1
ATOM 2376 O O . PHE A 1 294 ? 2.814 -25.764 -23.220 1.00 44.81 294 PHE A O 1
ATOM 2383 N N . ILE A 1 295 ? 1.274 -24.137 -23.291 1.00 47.75 295 ILE A N 1
ATOM 2384 C CA . ILE A 1 295 ? 0.689 -24.442 -21.971 1.00 47.75 295 ILE A CA 1
ATOM 2385 C C . ILE A 1 295 ? -0.038 -25.802 -21.972 1.00 47.75 295 ILE A C 1
ATOM 2387 O O . ILE A 1 295 ? -0.073 -26.490 -20.949 1.00 47.75 295 ILE A O 1
ATOM 2391 N N . GLY A 1 296 ? -0.534 -26.258 -23.127 1.00 44.88 296 GLY A N 1
ATOM 2392 C CA . GLY A 1 296 ? -1.234 -27.539 -23.270 1.00 44.88 296 GLY A CA 1
ATOM 2393 C C . GLY A 1 296 ? -0.377 -28.808 -23.121 1.00 44.88 296 GLY A C 1
ATOM 2394 O O . GLY A 1 296 ? -0.939 -29.889 -22.947 1.00 44.88 296 GLY A O 1
ATOM 2395 N N . GLN A 1 297 ? 0.961 -28.723 -23.172 1.00 41.78 297 GLN A N 1
ATOM 2396 C CA . GLN A 1 297 ? 1.832 -29.914 -23.223 1.00 41.78 297 GLN A CA 1
ATOM 2397 C C . GLN A 1 297 ? 2.455 -30.350 -21.886 1.00 41.78 297 GLN A C 1
ATOM 2399 O O . GLN A 1 297 ? 3.020 -31.444 -21.816 1.00 41.78 297 GLN A O 1
ATOM 2404 N N . MET A 1 298 ? 2.329 -29.582 -20.798 1.00 37.12 298 MET A N 1
ATOM 2405 C CA . MET A 1 298 ? 2.808 -30.028 -19.480 1.00 37.12 298 MET A CA 1
ATOM 2406 C C . MET A 1 298 ? 1.741 -30.840 -18.738 1.00 37.12 298 MET A C 1
ATOM 2408 O O . MET A 1 298 ? 1.026 -30.346 -17.870 1.00 37.12 298 MET A O 1
ATOM 2412 N N . ALA A 1 299 ? 1.654 -32.125 -19.077 1.00 46.62 299 ALA A N 1
ATOM 2413 C CA . ALA A 1 299 ? 0.857 -33.102 -18.347 1.00 46.62 299 ALA A CA 1
ATOM 2414 C C . ALA A 1 299 ? 1.552 -33.501 -17.030 1.00 46.62 299 ALA A C 1
ATOM 2416 O O . ALA A 1 299 ? 2.427 -34.364 -17.011 1.00 46.62 299 ALA A O 1
ATOM 2417 N N . PHE A 1 300 ? 1.120 -32.904 -15.918 1.00 36.75 300 PHE A N 1
ATOM 2418 C CA . PHE A 1 300 ? 1.250 -33.488 -14.581 1.00 36.75 300 PHE A CA 1
ATOM 2419 C C . PHE A 1 300 ? -0.150 -33.691 -13.991 1.00 36.75 300 PHE A C 1
ATOM 2421 O O . PHE A 1 300 ? -1.037 -32.859 -14.169 1.00 36.75 300 PHE A O 1
ATOM 2428 N N . GLY A 1 301 ? -0.342 -34.864 -13.384 1.00 42.50 301 GLY A N 1
ATOM 2429 C CA . GLY A 1 301 ? -1.630 -35.438 -13.003 1.00 42.50 301 GLY A CA 1
ATOM 2430 C C . GLY A 1 301 ? -2.484 -34.585 -12.065 1.00 42.50 301 GLY A C 1
ATOM 2431 O O . GLY A 1 301 ? -1.977 -33.807 -11.263 1.00 42.50 301 GLY A O 1
ATOM 2432 N N . ASP A 1 302 ? -3.790 -34.818 -12.194 1.00 45.44 302 ASP A N 1
ATOM 2433 C CA . ASP A 1 302 ? -4.915 -34.269 -11.435 1.00 45.44 302 ASP A CA 1
ATOM 2434 C C . ASP A 1 302 ? -5.109 -32.747 -11.533 1.00 45.44 302 ASP A C 1
ATOM 2436 O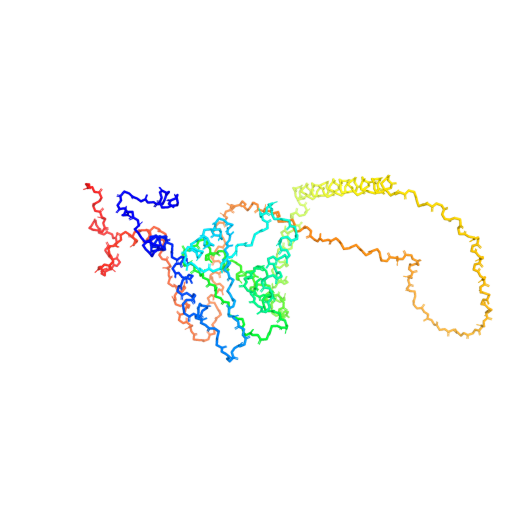 O . ASP A 1 302 ? -4.588 -31.945 -10.758 1.00 45.44 302 ASP A O 1
ATOM 2440 N N . LYS A 1 303 ? -5.951 -32.358 -12.503 1.00 40.38 303 LYS A N 1
ATOM 2441 C CA . LYS A 1 303 ? -6.442 -30.988 -12.697 1.00 40.38 303 LYS A CA 1
ATOM 2442 C C . LYS A 1 303 ? -7.066 -30.474 -11.400 1.00 40.38 303 LYS A C 1
ATOM 2444 O O . LYS A 1 303 ? -8.081 -30.995 -10.936 1.00 40.38 303 LYS A O 1
ATOM 2449 N N . MET A 1 304 ? -6.483 -29.420 -10.832 1.00 46.97 304 MET A N 1
ATOM 2450 C CA . MET A 1 304 ? -7.088 -28.722 -9.703 1.00 46.97 304 MET A CA 1
ATOM 2451 C C . MET A 1 304 ? -8.399 -28.036 -10.141 1.00 46.97 304 MET A C 1
ATOM 2453 O O . MET A 1 304 ? -8.443 -27.471 -11.235 1.00 46.97 304 MET A O 1
ATOM 2457 N N . PRO A 1 305 ? -9.444 -27.987 -9.290 1.00 48.59 305 PRO A N 1
ATOM 2458 C CA . PRO A 1 305 ? -10.753 -27.414 -9.636 1.00 48.59 305 PRO A CA 1
ATOM 2459 C C . PRO A 1 305 ? -10.718 -25.970 -10.160 1.00 48.59 305 PRO A C 1
ATOM 2461 O O . PRO A 1 305 ? -11.588 -25.568 -10.923 1.00 48.59 305 PRO A O 1
ATOM 2464 N N . TRP A 1 306 ? -9.700 -25.184 -9.798 1.00 47.31 306 TRP A N 1
ATOM 2465 C CA . TRP A 1 306 ? -9.562 -23.806 -10.272 1.00 47.31 306 TRP A CA 1
ATOM 2466 C C . TRP A 1 306 ? -9.107 -23.709 -11.738 1.00 47.31 306 TRP A C 1
ATOM 2468 O O . TRP A 1 306 ? -9.405 -22.717 -12.391 1.00 47.31 306 TRP A O 1
ATOM 2478 N N . GLN A 1 307 ? -8.443 -24.730 -12.292 1.00 46.66 307 GLN A N 1
ATOM 2479 C CA . GLN A 1 307 ? -8.061 -24.744 -13.711 1.00 46.66 307 GLN A CA 1
ATOM 2480 C C . GLN A 1 307 ? -9.271 -24.974 -14.623 1.00 46.66 307 GLN A C 1
ATOM 2482 O O . GLN A 1 307 ? -9.290 -24.461 -15.734 1.00 46.66 307 GLN A O 1
ATOM 2487 N N . LEU A 1 308 ? -10.306 -25.679 -14.145 1.00 47.25 308 LEU A N 1
ATOM 2488 C CA . LEU A 1 308 ? -11.603 -25.761 -14.832 1.00 47.25 308 LEU A CA 1
A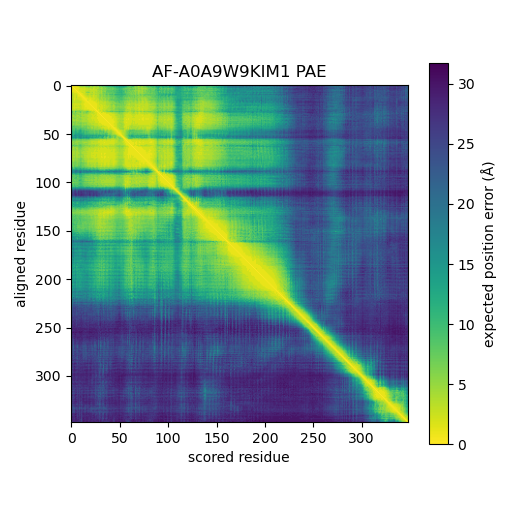TOM 2489 C C . LEU A 1 308 ? -12.329 -24.407 -14.826 1.00 47.25 308 LEU A C 1
ATOM 2491 O O . LEU A 1 308 ? -12.947 -24.052 -15.817 1.00 47.25 308 LEU A O 1
ATOM 2495 N N . PHE A 1 309 ? -12.183 -23.631 -13.749 1.00 40.38 309 PHE A N 1
ATOM 2496 C CA . PHE A 1 309 ? -12.763 -22.288 -13.625 1.00 40.38 309 PHE A CA 1
ATOM 2497 C C . PHE A 1 309 ? -12.068 -21.238 -14.514 1.00 40.38 309 PHE A C 1
ATOM 2499 O O . PHE A 1 309 ? -12.688 -20.265 -14.929 1.00 40.38 309 PHE A O 1
ATOM 2506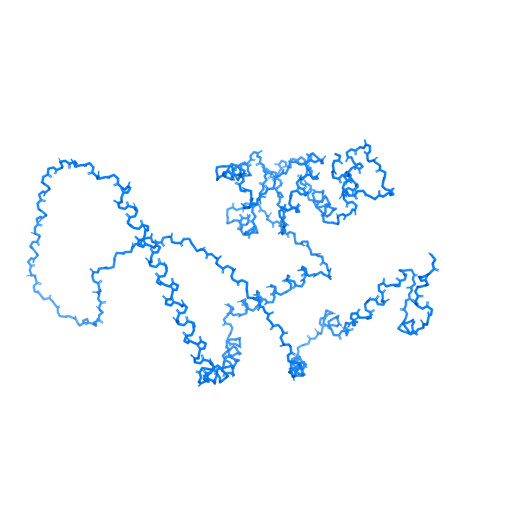 N N . VAL A 1 310 ? -10.775 -21.425 -14.804 1.00 47.84 310 VAL A N 1
ATOM 2507 C CA . VAL A 1 310 ? -9.996 -20.548 -15.701 1.00 47.84 310 VAL A CA 1
ATOM 2508 C C . VAL A 1 310 ? -10.108 -20.982 -17.169 1.00 47.84 310 VAL A C 1
ATOM 2510 O O . VAL A 1 310 ? -10.005 -20.138 -18.050 1.00 47.84 310 VAL A O 1
ATOM 2513 N N . ALA A 1 311 ? -10.338 -22.273 -17.436 1.00 45.16 311 ALA A N 1
ATOM 2514 C CA . ALA A 1 311 ? -10.543 -22.804 -18.787 1.00 45.16 311 ALA A CA 1
ATOM 2515 C C . ALA A 1 311 ? -11.983 -22.639 -19.310 1.00 45.16 311 ALA A C 1
ATOM 2517 O O . ALA A 1 311 ? -12.221 -22.849 -20.497 1.00 45.16 311 ALA A O 1
ATOM 2518 N N . GLU A 1 312 ? -12.944 -22.286 -18.452 1.00 50.09 312 GLU A N 1
ATOM 2519 C CA . GLU A 1 312 ? -14.249 -21.806 -18.907 1.00 50.09 312 GLU A CA 1
ATOM 2520 C C . GLU A 1 312 ? -14.053 -20.448 -19.582 1.00 50.09 312 GLU A C 1
ATOM 2522 O O . GLU A 1 312 ? -13.646 -19.485 -18.925 1.00 50.09 312 GLU A O 1
ATOM 2527 N N . GLU A 1 313 ? -14.326 -20.388 -20.893 1.00 59.16 313 GLU A N 1
ATOM 2528 C CA . GLU A 1 313 ? -14.380 -19.146 -21.663 1.00 59.16 313 GLU A CA 1
ATOM 2529 C C . GLU A 1 313 ? -15.207 -18.128 -20.887 1.00 59.16 313 GLU A C 1
ATOM 2531 O O . GLU A 1 313 ? -16.433 -18.213 -20.763 1.00 59.16 313 GLU A O 1
ATOM 2536 N N . GLN A 1 314 ? -14.497 -17.171 -20.303 1.00 58.03 314 GLN A N 1
ATOM 2537 C CA . GLN A 1 314 ? -15.112 -16.103 -19.557 1.00 58.03 314 GLN A CA 1
ATOM 2538 C C . GLN A 1 314 ? -16.055 -15.357 -20.513 1.00 58.03 314 GLN A C 1
ATOM 2540 O O . GLN A 1 314 ? -15.638 -15.002 -21.618 1.00 58.03 314 GLN A O 1
ATOM 2545 N N . PRO A 1 315 ? -17.320 -15.104 -20.128 1.00 65.94 315 PRO A N 1
ATOM 2546 C CA . PRO A 1 315 ? -18.251 -14.409 -21.002 1.00 65.94 315 PRO A CA 1
ATOM 2547 C C . PRO A 1 315 ? -17.655 -13.054 -21.393 1.00 65.94 315 PRO A C 1
ATOM 2549 O O . PRO A 1 315 ? -17.135 -12.341 -20.526 1.00 65.94 315 PRO A O 1
ATOM 2552 N N . SER A 1 316 ? -17.732 -12.720 -22.685 1.00 72.00 316 SER A N 1
ATOM 2553 C CA . SER A 1 316 ? -17.276 -11.429 -23.209 1.00 72.00 316 SER A CA 1
ATOM 2554 C C . SER A 1 316 ? -17.939 -10.273 -22.460 1.00 72.00 316 SER A C 1
ATOM 2556 O O . SER A 1 316 ? -19.037 -10.427 -21.917 1.00 72.00 316 SER A O 1
ATOM 2558 N N . ASP A 1 317 ? -17.311 -9.099 -22.446 1.00 58.34 317 ASP A N 1
ATOM 2559 C CA . ASP A 1 317 ? -17.834 -7.945 -21.703 1.00 58.34 317 ASP A CA 1
ATOM 2560 C C . ASP A 1 317 ? -19.257 -7.562 -22.140 1.00 58.34 317 ASP A C 1
ATOM 2562 O O . ASP A 1 317 ? -20.107 -7.282 -21.295 1.00 58.34 317 ASP A O 1
ATOM 2566 N N . GLN A 1 318 ? -19.583 -7.709 -23.430 1.00 62.53 318 GLN A N 1
ATOM 2567 C CA . GLN A 1 318 ? -20.958 -7.564 -23.927 1.00 62.53 318 GLN A CA 1
ATOM 2568 C C . GLN A 1 318 ? -21.924 -8.614 -23.353 1.00 62.53 318 GLN A C 1
ATOM 2570 O O . GLN A 1 318 ? -23.092 -8.316 -23.102 1.00 62.53 318 GLN A O 1
ATOM 2575 N N . LYS A 1 319 ? -21.474 -9.859 -23.150 1.00 67.19 319 LYS A N 1
ATOM 2576 C CA . LYS A 1 319 ? -22.282 -10.933 -22.548 1.00 67.19 319 LYS A CA 1
ATOM 2577 C C . LYS A 1 319 ? -22.469 -10.684 -21.045 1.00 67.19 319 LYS A C 1
ATOM 2579 O O . LYS A 1 319 ? -23.573 -10.878 -20.543 1.00 67.19 319 LYS A O 1
ATOM 2584 N N . ARG A 1 320 ? -21.453 -10.167 -20.343 1.00 64.56 320 ARG A N 1
ATOM 2585 C CA . ARG A 1 320 ? -21.552 -9.748 -18.929 1.00 64.56 320 ARG A CA 1
ATOM 2586 C C . ARG A 1 320 ? -22.506 -8.573 -18.735 1.00 64.56 320 ARG A C 1
ATOM 2588 O O . ARG A 1 320 ? -23.330 -8.620 -17.828 1.00 64.56 320 ARG A O 1
ATOM 2595 N N . GLU A 1 321 ? -22.430 -7.561 -19.597 1.00 63.56 321 GLU A N 1
ATOM 2596 C CA . GLU A 1 321 ? -23.339 -6.410 -19.584 1.00 63.56 321 GLU A CA 1
ATOM 2597 C C . GLU A 1 321 ? -24.790 -6.843 -19.831 1.00 63.56 321 GLU A C 1
ATOM 2599 O O . GLU A 1 321 ? -25.701 -6.418 -19.128 1.00 63.56 321 GLU A O 1
ATOM 2604 N N . LYS A 1 322 ? -25.024 -7.774 -20.763 1.00 65.75 322 LYS A N 1
ATOM 2605 C CA . LYS A 1 322 ? -26.362 -8.350 -20.961 1.00 65.75 322 LYS A CA 1
ATOM 2606 C C . LYS A 1 322 ? -26.844 -9.146 -19.748 1.00 65.75 322 LYS A C 1
ATOM 2608 O O . LYS A 1 322 ? -28.021 -9.058 -19.417 1.00 65.75 322 LYS A O 1
ATOM 2613 N N . MET A 1 323 ? -25.964 -9.891 -19.074 1.00 60.94 323 MET A N 1
ATOM 2614 C CA . MET A 1 323 ? -26.332 -10.660 -17.878 1.00 60.94 323 MET A CA 1
ATOM 2615 C C . MET A 1 323 ? -26.585 -9.787 -16.643 1.00 60.94 323 MET A C 1
ATOM 2617 O O . MET A 1 323 ? -27.416 -10.150 -15.814 1.00 60.94 323 MET A O 1
ATOM 2621 N N . SER A 1 324 ? -25.927 -8.631 -16.516 1.00 60.94 324 SER A N 1
ATOM 2622 C CA . SER A 1 324 ? -26.149 -7.707 -15.393 1.00 60.94 324 SER A CA 1
ATOM 2623 C C . SER A 1 324 ? -27.503 -6.986 -15.460 1.00 60.94 324 SER A C 1
ATOM 2625 O O . SER A 1 324 ? -27.982 -6.484 -14.444 1.00 60.94 324 SER A O 1
ATOM 2627 N N . LEU A 1 325 ? -28.144 -6.978 -16.634 1.00 58.44 325 LEU A N 1
ATOM 2628 C CA . LEU A 1 325 ? -29.481 -6.423 -16.865 1.00 58.44 325 LEU A CA 1
ATOM 2629 C C . LEU A 1 325 ? -30.621 -7.406 -16.541 1.00 58.44 325 LEU A C 1
ATOM 2631 O O . LEU A 1 325 ? -31.794 -7.041 -16.649 1.00 58.44 325 LEU A O 1
ATOM 2635 N N . LEU A 1 326 ? -30.301 -8.642 -16.150 1.00 63.97 326 LEU A N 1
ATOM 2636 C CA . LEU A 1 326 ? -31.283 -9.689 -15.882 1.00 63.97 326 LEU A CA 1
ATOM 2637 C C . LEU A 1 326 ? -31.735 -9.681 -14.414 1.00 63.97 326 LEU A C 1
ATOM 2639 O O . LEU A 1 326 ? -30.955 -9.449 -13.491 1.00 63.97 326 LEU A O 1
ATOM 2643 N N . THR A 1 327 ? -33.021 -9.946 -14.180 1.00 57.19 327 THR A N 1
ATOM 2644 C CA . THR A 1 327 ? -33.597 -9.975 -12.831 1.00 57.19 327 THR A CA 1
ATOM 2645 C C . THR A 1 327 ? -33.093 -11.185 -12.026 1.00 57.19 327 THR A C 1
ATOM 2647 O O . THR A 1 327 ? -33.059 -12.300 -12.559 1.00 57.19 327 THR A O 1
ATOM 2650 N N . PRO A 1 328 ? -32.733 -10.999 -10.738 1.00 53.56 328 PRO A N 1
ATOM 2651 C CA . PRO A 1 328 ? -32.024 -12.007 -9.938 1.00 53.56 328 PRO A CA 1
ATOM 2652 C C . PRO A 1 328 ? -32.846 -13.261 -9.596 1.00 53.56 328 PRO A C 1
ATOM 2654 O O . PRO A 1 328 ? -32.273 -14.279 -9.216 1.00 53.56 328 PRO A O 1
ATOM 2657 N N . ASP A 1 329 ? -34.170 -13.223 -9.761 1.00 65.31 329 ASP A N 1
ATOM 2658 C CA . ASP A 1 329 ? -35.068 -14.295 -9.310 1.00 65.31 329 ASP A CA 1
ATOM 2659 C C . ASP A 1 329 ? -35.388 -15.345 -10.393 1.00 65.31 329 ASP A C 1
ATOM 2661 O O . ASP A 1 329 ? -36.127 -16.300 -10.139 1.00 65.31 329 ASP A O 1
ATOM 2665 N N . ARG A 1 330 ? -34.843 -15.201 -11.610 1.00 63.59 330 ARG A N 1
ATOM 2666 C CA . ARG A 1 330 ? -35.064 -16.134 -12.728 1.00 63.59 330 ARG A CA 1
ATOM 2667 C C . ARG A 1 330 ? -33.782 -16.913 -13.034 1.00 63.59 330 ARG A C 1
ATOM 2669 O O . ARG A 1 330 ? -32.704 -16.339 -13.128 1.00 63.59 330 ARG A O 1
ATOM 2676 N N . LYS A 1 331 ? -33.896 -18.235 -13.211 1.00 64.50 331 LYS A N 1
ATOM 2677 C CA . LYS A 1 331 ? -32.822 -19.043 -13.811 1.00 64.50 331 LYS A CA 1
ATOM 2678 C C . LYS A 1 331 ? -32.832 -18.804 -15.317 1.00 64.50 331 LYS A C 1
ATOM 2680 O O . LYS A 1 331 ? -33.844 -19.081 -15.956 1.00 64.50 331 LYS A O 1
ATOM 2685 N N . TRP A 1 332 ? -31.731 -18.278 -15.837 1.00 64.62 332 TRP A N 1
ATOM 2686 C CA . TRP A 1 332 ? -31.550 -17.981 -17.254 1.00 64.62 332 TRP A CA 1
ATOM 2687 C C . TRP A 1 332 ? -30.765 -19.111 -17.919 1.00 64.62 332 TRP A C 1
ATOM 2689 O O . TRP A 1 332 ? -29.736 -19.541 -17.396 1.00 64.62 332 TRP A O 1
ATOM 2699 N N . GLU A 1 333 ? -31.262 -19.604 -19.048 1.00 77.62 333 GLU A N 1
ATOM 2700 C CA . GLU A 1 333 ? -30.549 -20.533 -19.924 1.00 77.62 333 GLU A CA 1
ATOM 2701 C C . GLU A 1 333 ? -29.951 -19.766 -21.113 1.00 77.62 333 GLU A C 1
ATOM 2703 O O . GLU A 1 333 ? -30.421 -18.691 -21.475 1.00 77.62 333 GLU A O 1
ATOM 2708 N N . GLU A 1 334 ? -28.913 -20.307 -21.754 1.00 65.50 334 GLU A N 1
ATOM 2709 C CA . GLU A 1 334 ? -28.180 -19.604 -22.822 1.00 65.50 334 GLU A CA 1
ATOM 2710 C C . GLU A 1 334 ? -29.072 -19.191 -24.006 1.00 65.50 334 GLU A C 1
ATOM 2712 O O . GLU A 1 334 ? -28.894 -18.119 -24.579 1.00 65.50 334 GLU A O 1
ATOM 2717 N N . LYS A 1 335 ? -30.111 -19.982 -24.291 1.00 72.38 335 LYS A N 1
ATOM 2718 C CA . LYS A 1 335 ? -31.135 -19.680 -25.302 1.00 72.38 335 LYS A CA 1
ATOM 2719 C C . LYS A 1 335 ? -31.961 -18.421 -25.002 1.00 72.38 335 LYS A C 1
ATOM 2721 O O . LYS A 1 335 ? -32.549 -17.860 -25.921 1.00 72.38 335 LYS A O 1
ATOM 2726 N N . ASP A 1 336 ? -32.019 -17.979 -23.744 1.00 70.69 336 ASP A N 1
ATOM 2727 C CA . ASP A 1 336 ? -32.824 -16.826 -23.333 1.00 70.69 336 ASP A CA 1
ATOM 2728 C C . ASP A 1 336 ? -32.153 -15.484 -23.695 1.00 70.69 336 ASP A C 1
ATOM 2730 O O . ASP A 1 336 ? -32.841 -14.464 -23.774 1.00 70.69 336 ASP A O 1
ATOM 2734 N N . LEU A 1 337 ? -30.835 -15.480 -23.953 1.00 64.94 337 LEU A N 1
ATOM 2735 C CA . LEU A 1 337 ? -30.043 -14.280 -24.276 1.00 64.94 337 LEU A CA 1
ATOM 2736 C C . LEU A 1 337 ? -30.372 -13.676 -25.652 1.00 64.94 337 LEU A C 1
ATOM 2738 O O . LEU A 1 337 ? -30.156 -12.478 -25.860 1.00 64.94 337 LEU A O 1
ATOM 2742 N N . ASP A 1 338 ? -30.911 -14.485 -26.567 1.00 71.00 338 ASP A N 1
ATOM 2743 C CA . ASP A 1 338 ? -31.219 -14.083 -27.946 1.00 71.00 338 ASP A CA 1
ATOM 2744 C C . ASP A 1 338 ? -32.712 -13.784 -28.175 1.00 71.00 338 ASP A C 1
ATOM 2746 O O . ASP A 1 338 ? -33.097 -13.221 -29.203 1.00 71.00 338 ASP A O 1
ATOM 2750 N N . THR A 1 339 ? -33.575 -14.103 -27.208 1.00 65.00 339 THR A N 1
ATOM 2751 C CA . THR A 1 339 ? -35.014 -13.807 -27.268 1.00 65.00 339 THR A CA 1
ATOM 2752 C C . THR A 1 339 ? -35.310 -12.345 -26.927 1.00 65.00 339 THR A C 1
ATOM 2754 O O . THR A 1 339 ? -34.843 -11.812 -25.922 1.00 65.00 339 THR A O 1
ATOM 2757 N N . GLN A 1 340 ? -36.164 -11.692 -27.727 1.00 54.62 340 GLN A N 1
ATOM 2758 C CA . GLN A 1 340 ? -36.593 -10.294 -27.528 1.00 54.62 340 GLN A CA 1
ATOM 2759 C C . GLN A 1 340 ? -37.214 -10.020 -26.142 1.00 54.62 340 GLN A C 1
ATOM 2761 O O . GLN A 1 340 ? -37.195 -8.880 -25.686 1.00 54.62 340 GLN A O 1
ATOM 2766 N N . GLU A 1 341 ? -37.709 -11.055 -25.458 1.00 56.34 341 GLU A N 1
ATOM 2767 C CA . GLU A 1 341 ? -38.273 -10.985 -24.102 1.00 56.34 341 GLU A CA 1
ATOM 2768 C C . GLU A 1 341 ? -37.232 -10.705 -23.000 1.00 56.34 341 GLU A C 1
ATOM 2770 O O . GLU A 1 341 ? -37.606 -10.325 -21.892 1.00 56.34 341 GLU A O 1
ATOM 2775 N N . GLY A 1 342 ? -35.931 -10.859 -23.283 1.00 51.75 342 GLY A N 1
ATOM 2776 C CA . GLY A 1 342 ? -34.841 -10.581 -22.339 1.00 51.75 342 GLY A CA 1
ATOM 2777 C C . GLY A 1 342 ? -34.429 -9.107 -22.250 1.00 51.75 342 GLY A C 1
ATOM 2778 O O . GLY A 1 342 ? -33.577 -8.762 -21.434 1.00 51.75 342 GLY A O 1
ATOM 2779 N N . ARG A 1 343 ? -35.003 -8.218 -23.075 1.00 50.25 343 ARG A N 1
ATOM 2780 C CA . AR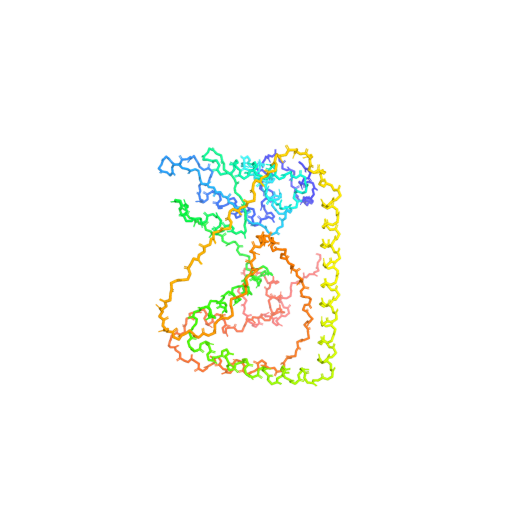G A 1 343 ? -34.725 -6.777 -23.000 1.00 50.25 343 ARG A CA 1
ATOM 2781 C C . ARG A 1 343 ? -35.707 -6.122 -22.024 1.00 50.25 343 ARG A C 1
ATOM 2783 O O . ARG A 1 343 ? -36.908 -6.149 -22.292 1.00 50.25 343 ARG A O 1
ATOM 2790 N N . PRO A 1 344 ? -35.244 -5.514 -20.917 1.00 44.78 344 PRO A N 1
ATOM 2791 C CA . PRO A 1 344 ? -36.135 -4.769 -20.041 1.00 44.78 344 PRO A CA 1
ATOM 2792 C C . PRO A 1 344 ? -36.797 -3.642 -20.845 1.00 44.78 344 PRO A C 1
ATOM 2794 O O . PRO A 1 344 ? -36.109 -2.851 -21.493 1.00 44.78 344 PRO A O 1
ATOM 2797 N N . ASN A 1 345 ? -38.131 -3.573 -20.819 1.00 41.44 345 ASN A N 1
ATOM 2798 C CA . ASN A 1 345 ? -38.886 -2.458 -21.388 1.00 41.44 345 ASN A CA 1
ATOM 2799 C C . ASN A 1 345 ? -38.578 -1.184 -20.589 1.00 41.44 345 ASN A C 1
ATOM 2801 O O . ASN A 1 345 ? -39.282 -0.844 -19.642 1.00 41.44 345 ASN A O 1
ATOM 2805 N N . PHE A 1 346 ? -37.524 -0.467 -20.969 1.00 40.09 346 PHE A N 1
ATOM 2806 C CA . PHE A 1 346 ? -37.267 0.885 -20.490 1.00 40.09 346 PHE A CA 1
ATOM 2807 C C . PHE A 1 346 ? -38.052 1.886 -21.337 1.00 40.09 346 PHE A C 1
ATOM 2809 O O . PHE A 1 346 ? -37.484 2.549 -22.191 1.00 40.09 346 PHE A O 1
ATOM 2816 N N . PHE A 1 347 ? -39.363 1.969 -21.105 1.00 32.59 347 PHE A N 1
ATOM 2817 C CA . PHE A 1 347 ? -40.181 3.148 -21.406 1.00 32.59 347 PHE A CA 1
ATOM 2818 C C . PHE A 1 347 ? -41.416 3.148 -20.492 1.00 32.59 347 PHE A C 1
ATOM 2820 O O . PHE A 1 347 ? -42.366 2.405 -20.738 1.00 32.59 347 PHE A O 1
ATOM 2827 N N . ILE A 1 348 ? -41.348 3.937 -19.413 1.00 34.28 348 ILE A N 1
ATOM 2828 C CA . ILE A 1 348 ? -42.245 5.037 -18.986 1.00 34.28 348 ILE A CA 1
ATOM 2829 C C . ILE A 1 348 ? -41.568 5.733 -17.802 1.00 34.28 348 ILE A C 1
ATOM 2831 O O . ILE A 1 348 ? -41.131 5.018 -16.871 1.00 34.28 348 ILE A O 1
#

Radius of gyration: 33.07 Å; Cα contacts (8 Å, |Δi|>4): 104; chains: 1; bounding box: 110×68×69 Å

Secondary structure (DSSP, 8-state):
-HHHHHH--TTPPPP-SHHHHHHHHHHT-HHHHHHHHHHHHTTTTSPPPTTT-SPPP-----S-HHHHHHHHHHHHHTT-------TT-TTS-HHHHHHHHHHHHSTTS-----SSHHHHHS-TT--SPPP------TTSHHHHHHHHHHHHHHHHHHHHTT-HHHHHHHHHHHHHHHHHHHHHHHSHHHHHHHHHHHHHHHHHHHHHHHHHHHHHHHHHHHS----------PPPPP--------------------TT------------------------GGGTHHHHHHHTT---SS--HHHHHHHS-PPPHHHHHHHHTS-TTSPPPGGGGSSGGGS-----

InterPro domains:
  IPR027417 P-loop containing nucleoside triphosphate hydrolase [SSF52540] (52-146)

Foldseek 3Di:
DVVCVVPDDPPDDDDPDLVSVLCVLVVPPPPLVVVVVCCVVVVQVPDDDVVVLARDEDDDDDPDPVVQVSSCVSCVSVVHDADDDDPPCPVDDPVNNVVVVCQQVPRVHHYDDDDVNVVVCPDPPNPDDDDDDDDDDPPDPVVVVVVVVVVVVVLVVLVVVVDPVSVVVVVVVVVVCVVVVVVLCPDPVSVVVVVVVVVVVVVVVVVVVVVVVVVVVVCVVPPPDPPPPCDDPDPDPDPDDDDDDDDDDDDDDDDDDDPDDDDDPPPDDDPPPPDDDPDDDPDDPDPPPVVVVVVVPPDDDDDDPVVVVVPPPDDDPVRVVLVVQADPPDDDDPVNSPDPVSDPPPDD

Organism: NCBI:txid116970

Solvent-accessible surface area (backbone atoms only — not comparable to full-atom values): 22859 Å² total; per-residue (Å²): 112,72,65,56,72,71,70,58,56,97,83,58,75,82,62,90,45,70,64,49,42,49,48,60,63,30,74,83,26,70,66,53,46,47,50,54,51,48,40,58,76,68,46,51,82,51,80,73,53,80,89,65,79,57,75,70,75,70,67,86,88,66,97,42,70,68,58,37,51,51,52,30,52,53,39,44,71,71,72,39,91,65,80,73,82,62,87,82,48,81,83,56,52,74,65,52,55,50,43,51,52,46,49,21,68,38,93,88,43,69,58,62,83,73,88,55,38,69,62,66,62,57,39,95,83,48,88,65,90,84,85,84,83,82,89,77,54,81,100,35,74,66,41,52,52,52,50,54,50,50,53,53,50,50,52,51,50,52,61,71,64,64,42,64,73,56,52,53,50,50,52,51,55,49,58,62,48,43,59,58,50,53,50,41,61,72,32,76,64,40,46,47,53,53,50,50,51,53,52,48,52,54,49,53,52,53,50,50,51,52,54,53,52,51,50,56,54,48,55,64,69,70,48,73,74,75,75,84,71,86,69,71,84,75,75,77,82,77,81,79,82,81,78,86,79,85,86,83,90,77,92,76,80,90,70,92,77,78,94,77,83,75,85,74,86,75,82,71,77,82,78,81,76,82,72,83,77,82,80,78,86,79,83,78,83,84,68,66,74,63,60,62,62,58,68,72,69,74,86,70,85,76,86,55,77,65,58,60,65,67,67,45,80,70,72,51,69,72,53,46,58,57,56,72,68,51,69,90,90,58,92,81,56,82,76,48,78,78,41,80,84,65,58,76,84,87,78,133

Mean predicted aligned error: 17.85 Å

pLDDT: mean 71.73, std 18.89, range [32.59, 98.25]